Protein AF-A0AB74N7X3-F1 (afdb_monomer)

Solvent-accessible surface area (backbone atoms only — not comparable to full-atom values): 12228 Å² total; per-residue (Å²): 108,82,77,82,74,65,77,57,63,49,67,55,86,94,50,86,61,73,42,77,54,89,42,70,33,57,48,51,52,53,49,52,53,51,52,51,53,57,46,60,80,37,52,93,81,45,89,70,76,45,78,45,74,45,78,54,63,74,44,57,70,72,54,26,39,55,46,12,43,54,56,46,70,42,78,86,46,75,45,64,46,73,49,69,94,54,38,50,45,41,33,46,66,55,76,41,76,46,70,52,74,48,65,86,47,102,87,42,83,46,77,31,72,42,72,48,68,84,85,55,61,96,59,34,58,63,49,26,48,55,44,31,52,50,73,77,28,57,29,37,42,37,23,49,32,72,69,50,42,56,51,49,52,54,54,44,39,73,78,38,77,58,44,57,81,74,27,42,39,79,41,58,44,66,81,74,47,67,65,63,58,49,58,52,34,55,54,60,70,30,48,70,48,82,51,64,82,84,77,80,71,78,76,77,88,124

InterPro domains:
  IPR006171 TOPRIM domain [PS50880] (138-206)
  IPR027417 P-loop containing nucleoside triphosphate hydrolase [G3DSA:3.40.50.300] (15-128)
  IPR027417 P-loop containing nucleoside triphosphate hydrolase [SSF52540] (37-99)
  IPR034139 OLD protein-like, TOPRIM domain [PF20469] (135-199)
  IPR034139 OLD protein-like, TOPRIM domain [cd01026] (136-205)
  IPR041685 Endonuclease GajA/Old nuclease/RecF-like, AAA domain [PF13175] (22-89)
  IPR051396 Bacterial Antiviral Defense Nuclease [PTHR43581] (18-190)

Organism: Listeria monocytogenes (NCBI:txid1639)

Nearest PDB structures (foldseek):
  8u7i-assembly1_D  TM=8.326E-01  e=2.101E-19  Bacillus cereus VD045
  8x5i-assembly1_D  TM=8.581E-01  e=2.259E-17  Bacillus cereus VD045
  8sm3-assembly1_A  TM=8.484E-01  e=1.398E-16  Bacillus cereus VD045
  8x5i-assembly1_B  TM=8.426E-01  e=6.007E-16  Bacillus cereus VD045
  8tjy-assembly1_A  TM=8.673E-01  e=1.905E-15  Bacillus cereus

Sequence (206 aa):
GLYSNIVPYIRTQPDETLYPTSGEGRKKLLVYSIFSLISAEHEEKKINLFLIEEPENHLHKSIQIALSQILFEDNKYNYLFMSTHSPFILYEMNKVNLVRIYNKTKIDSTSEFYTVPQKYGDNKKMLNKGLSEAIFADKVLLVEGPSELILFEKVLSSINPFFESDGIYILPVNGIGFKKYRDILENLKILNTIKTDNDLRIVKKT

Foldseek 3Di:
DVLVPDWDWDDDPPDPDTHTPPQSLVSLVVVVVVVLVVLVVCVVPDDDAAEEEANCVSPDLVVLLVQLCCCAVDCSNVHYDYDHPDLSSQLNHAQDWDWQWDDPDPPDIDIFTDGDDRPPPPCSNVVSSLLSLLLQAQEEEEEAADVVVVVVLVVCCVVPVPVVVVRYYYGHCPPVDPVVSVVRCVRSVRHYDYDYDPPPPPPPDD

Mean predicted aligned error: 9.33 Å

pLDDT: mean 81.66, std 12.52, range [40.31, 97.0]

Secondary structure (DSSP, 8-state):
-GGGG---EE--TT----EE---HHHHHHHHHHHHHHHHHHHTTTS---EEEE-TTTT--HHHHHHHHHHHHH-GGGTTEEEE-S-GGGGTT--S-EEEEEEESSSS-EEEEEEE--TT--TTHHHHHHHHHHHTT-SEEEEESSHHHHHHHHHHHHHH-TTGGGGTEEEEE-TTS-HHHHHHHHHHTT-EEEEE-----------

Radius of gyration: 21.38 Å; Cα contacts (8 Å, |Δi|>4): 252; chains: 1; bounding box: 46×63×58 Å

Structure (mmCIF, N/CA/C/O backbone):
data_AF-A0AB74N7X3-F1
#
_entry.id   AF-A0AB74N7X3-F1
#
loop_
_atom_site.group_PDB
_atom_site.id
_atom_site.type_symbol
_atom_site.label_atom_id
_atom_site.label_alt_id
_atom_site.label_comp_id
_atom_site.label_asym_id
_atom_site.label_entity_id
_atom_site.label_seq_id
_atom_site.pdbx_PDB_ins_code
_atom_site.Cartn_x
_atom_site.Cartn_y
_atom_site.Cartn_z
_atom_site.occupancy
_atom_site.B_iso_or_equiv
_atom_site.auth_seq_id
_atom_site.auth_comp_id
_atom_site.auth_asym_id
_atom_site.auth_atom_id
_atom_site.pdbx_PDB_model_num
ATOM 1 N N . GLY A 1 1 ? -21.893 14.649 13.885 1.00 48.69 1 GLY A N 1
ATOM 2 C CA . GLY A 1 1 ? -21.690 13.545 14.856 1.00 48.69 1 GLY A CA 1
ATOM 3 C C . GLY A 1 1 ? -20.695 13.984 15.917 1.00 48.69 1 GLY A C 1
ATOM 4 O O . GLY A 1 1 ? -20.101 15.029 15.716 1.00 48.69 1 GLY A O 1
ATOM 5 N N . LEU A 1 2 ? -20.485 13.235 17.010 1.00 53.19 2 LEU A N 1
ATOM 6 C CA . LEU A 1 2 ? -19.589 13.628 18.127 1.00 53.19 2 LEU A CA 1
ATOM 7 C C . LEU A 1 2 ? -18.240 14.244 17.672 1.00 53.19 2 LEU A C 1
ATOM 9 O O . LEU A 1 2 ? -17.783 15.226 18.246 1.00 53.19 2 LEU A O 1
ATOM 13 N N . TYR A 1 3 ? -17.673 13.730 16.576 1.00 56.84 3 TYR A N 1
ATOM 14 C CA . TYR A 1 3 ? -16.468 14.211 15.887 1.00 56.84 3 TYR A CA 1
ATOM 15 C C . TYR A 1 3 ? -16.466 15.698 15.490 1.00 56.84 3 TYR A C 1
ATOM 17 O O . TYR A 1 3 ? -15.435 16.355 15.613 1.00 56.84 3 TYR A O 1
ATOM 25 N N . SER A 1 4 ? -17.589 16.244 15.007 1.00 57.69 4 SER A N 1
ATOM 26 C CA . SER A 1 4 ? -17.639 17.613 14.465 1.00 57.69 4 SER A CA 1
ATOM 27 C C . SER A 1 4 ? -17.482 18.683 15.544 1.00 57.69 4 SER A C 1
ATOM 29 O O . SER A 1 4 ? -17.153 19.825 15.233 1.00 57.69 4 SER A O 1
ATOM 31 N N . ASN A 1 5 ? -17.690 18.308 16.809 1.00 63.72 5 ASN A N 1
ATOM 32 C CA . ASN A 1 5 ? -17.770 19.242 17.928 1.00 63.72 5 ASN A CA 1
ATOM 33 C C . ASN A 1 5 ? -16.530 19.189 18.838 1.00 63.72 5 ASN A C 1
ATOM 35 O O . ASN A 1 5 ? -16.463 19.931 19.814 1.00 63.72 5 ASN A O 1
ATOM 39 N N . ILE A 1 6 ? -15.545 18.331 18.541 1.00 68.75 6 ILE A N 1
ATOM 40 C CA . ILE A 1 6 ? -14.321 18.216 19.344 1.00 68.75 6 ILE A CA 1
ATOM 41 C C . ILE A 1 6 ? -13.305 19.267 18.885 1.00 68.75 6 ILE A C 1
ATOM 43 O O . ILE A 1 6 ? -12.810 19.251 17.752 1.00 68.75 6 ILE A O 1
ATOM 47 N N . VAL A 1 7 ? -12.976 20.189 19.791 1.00 69.56 7 VAL A N 1
ATOM 48 C CA . VAL A 1 7 ? -11.979 21.242 19.574 1.00 69.56 7 VAL A CA 1
ATOM 49 C C . VAL A 1 7 ? -10.881 21.105 20.633 1.00 69.56 7 VAL A C 1
ATOM 51 O O . VAL A 1 7 ? -11.129 21.400 21.800 1.00 69.56 7 VAL A O 1
ATOM 54 N N . PRO A 1 8 ? -9.683 20.616 20.266 1.00 70.06 8 PRO A N 1
ATOM 55 C CA . PRO A 1 8 ? -8.583 20.470 21.205 1.00 70.06 8 PRO A CA 1
ATOM 56 C C . PRO A 1 8 ? -7.895 21.818 21.448 1.00 70.06 8 PRO A C 1
ATOM 58 O O . PRO A 1 8 ? -7.558 22.547 20.506 1.00 70.06 8 PRO A O 1
ATOM 61 N N . TYR A 1 9 ? -7.623 22.110 22.716 1.00 74.69 9 TYR A N 1
ATOM 62 C CA . TYR A 1 9 ? -6.875 23.286 23.155 1.00 74.69 9 TYR A CA 1
ATOM 63 C C . TYR A 1 9 ? -5.618 22.844 23.900 1.00 74.69 9 TYR A C 1
ATOM 65 O O . TYR A 1 9 ? -5.645 21.853 24.630 1.00 74.69 9 TYR A O 1
ATOM 73 N N . ILE A 1 10 ? -4.521 23.579 23.725 1.00 74.38 10 ILE A N 1
ATOM 74 C CA . ILE A 1 10 ? -3.314 23.419 24.541 1.00 74.38 10 ILE A CA 1
ATOM 75 C C . ILE A 1 10 ? -3.262 24.560 25.551 1.00 74.38 10 ILE A C 1
ATOM 77 O O . ILE A 1 10 ? -3.500 25.717 25.206 1.00 74.38 10 ILE A O 1
ATOM 81 N N . ARG A 1 11 ? -2.914 24.211 26.789 1.00 76.31 11 ARG A N 1
ATOM 82 C CA . ARG A 1 11 ? -2.595 25.143 27.867 1.00 76.31 11 ARG A CA 1
ATOM 83 C C . ARG A 1 11 ? -1.152 24.901 28.296 1.00 76.31 11 ARG A C 1
ATOM 85 O O . ARG A 1 11 ? -0.804 23.780 28.661 1.00 76.31 11 ARG A O 1
ATOM 92 N N . THR A 1 12 ? -0.319 25.931 28.258 1.00 70.38 12 THR A N 1
ATOM 93 C CA . THR A 1 12 ? 1.061 25.889 28.762 1.00 70.38 12 THR A CA 1
ATOM 94 C C . THR A 1 12 ? 1.117 26.598 30.104 1.00 70.38 12 THR A C 1
ATOM 96 O O . THR A 1 12 ? 0.932 27.806 30.140 1.00 70.38 12 THR A O 1
ATOM 99 N N . GLN A 1 13 ? 1.392 25.894 31.207 1.00 76.12 13 GLN A N 1
ATOM 100 C CA . GLN A 1 13 ? 1.658 26.587 32.476 1.00 76.12 13 GLN A CA 1
ATOM 101 C C . GLN A 1 13 ? 2.953 27.412 32.346 1.00 76.12 13 GLN A C 1
ATOM 103 O O . GLN A 1 13 ? 3.924 26.887 31.794 1.00 76.12 13 GLN A O 1
ATOM 108 N N . PRO A 1 14 ? 2.998 28.678 32.811 1.00 68.94 14 PRO A N 1
ATOM 109 C CA . PRO A 1 14 ? 2.082 29.346 33.751 1.00 68.94 14 PRO A CA 1
ATOM 110 C C . PRO A 1 14 ? 0.907 30.123 33.122 1.00 68.94 14 PRO A C 1
ATOM 112 O O . PRO A 1 14 ? 0.164 30.779 33.845 1.00 68.94 14 PRO A O 1
ATOM 115 N N . ASP A 1 15 ? 0.722 30.068 31.806 1.00 73.06 15 ASP A N 1
ATOM 116 C CA . ASP A 1 15 ? -0.340 30.788 31.104 1.00 73.06 15 ASP A CA 1
ATOM 117 C C . ASP A 1 15 ? -1.702 30.056 31.211 1.00 73.06 15 ASP A C 1
ATOM 119 O O . ASP A 1 15 ? -1.803 28.828 31.090 1.00 73.06 15 ASP A O 1
ATOM 123 N N . GLU A 1 16 ? -2.776 30.804 31.481 1.00 72.19 16 GLU A N 1
ATOM 124 C CA . GLU A 1 16 ? -4.158 30.293 31.490 1.00 72.19 16 GLU A CA 1
ATOM 125 C C . GLU A 1 16 ? -4.810 30.331 30.104 1.00 72.19 16 GLU A C 1
ATOM 127 O O . GLU A 1 16 ? -5.899 29.784 29.912 1.00 72.19 16 GLU A O 1
ATOM 132 N N . THR A 1 17 ? -4.147 30.952 29.129 1.00 72.88 17 THR A N 1
ATOM 133 C CA . THR A 1 17 ? -4.683 31.133 27.784 1.00 72.88 17 THR A CA 1
ATOM 134 C C . THR A 1 17 ? -4.816 29.789 27.059 1.00 72.88 17 THR A C 1
ATOM 136 O O . THR A 1 17 ? -3.879 28.993 26.973 1.00 72.88 17 THR A O 1
ATOM 139 N N . LEU A 1 18 ? -6.013 29.519 26.529 1.00 74.38 18 LEU A N 1
ATOM 140 C CA . LEU A 1 18 ? -6.289 28.334 25.720 1.00 74.38 18 LEU A CA 1
ATOM 141 C C . LEU A 1 18 ? -5.903 28.604 24.268 1.00 74.38 18 LEU A C 1
ATOM 143 O O . LEU A 1 18 ? -6.568 29.366 23.567 1.00 74.38 18 LEU A O 1
ATOM 147 N N . TYR A 1 19 ? -4.862 27.930 23.791 1.00 63.38 19 TYR A N 1
ATOM 148 C CA . TYR A 1 19 ? -4.457 28.014 22.395 1.00 63.38 19 TYR A CA 1
ATOM 149 C C . TYR A 1 19 ? -5.223 26.978 21.568 1.00 63.38 19 TYR A C 1
ATOM 151 O O . TYR A 1 19 ? -5.067 25.773 21.811 1.00 63.38 19 TYR A O 1
ATOM 159 N N . PRO A 1 20 ? -6.053 27.393 20.591 1.00 67.06 20 PRO A N 1
ATOM 160 C CA . PRO A 1 20 ? -6.752 26.451 19.732 1.00 67.06 20 PRO A CA 1
ATOM 161 C C . PRO A 1 20 ? -5.735 25.676 18.895 1.00 67.06 20 PRO A C 1
ATOM 163 O O . PRO A 1 20 ? -4.950 26.251 18.141 1.00 67.06 20 PRO A O 1
ATOM 166 N N . THR A 1 21 ? -5.756 24.350 18.999 1.00 65.19 21 THR A N 1
ATOM 167 C CA . THR A 1 21 ? -4.932 23.493 18.141 1.00 65.19 21 THR A CA 1
ATOM 168 C C . THR A 1 21 ? -5.736 23.024 16.940 1.00 65.19 21 THR A C 1
ATOM 170 O O . THR A 1 21 ? -6.283 21.927 16.888 1.00 65.19 21 THR A O 1
ATOM 173 N N . SER A 1 22 ? -5.828 23.900 15.946 1.00 60.66 22 SER A N 1
ATOM 174 C CA . SER A 1 22 ? -6.689 23.744 14.768 1.00 60.66 22 SER A CA 1
ATOM 175 C C . SER A 1 22 ? -6.063 22.890 13.658 1.00 60.66 22 SER A C 1
ATOM 177 O O . SER A 1 22 ? -6.004 23.308 12.508 1.00 60.66 22 SER A O 1
ATOM 179 N N . GLY A 1 23 ? -5.590 21.687 13.988 1.00 72.19 23 GLY A N 1
ATOM 180 C CA . GLY A 1 23 ? -5.157 20.704 12.991 1.00 72.19 23 GLY A CA 1
ATOM 181 C C . GLY A 1 23 ? -6.178 19.581 12.864 1.00 72.19 23 GLY A C 1
ATOM 182 O O . GLY A 1 23 ? -6.366 18.828 13.818 1.00 72.19 23 GLY A O 1
ATOM 183 N N . GLU A 1 24 ? -6.810 19.429 11.701 1.00 74.94 24 GLU A N 1
ATOM 184 C CA . GLU A 1 24 ? -7.793 18.365 11.443 1.00 74.94 24 GLU A CA 1
ATOM 185 C C . GLU A 1 24 ? -7.223 16.963 11.713 1.00 74.94 24 GLU A C 1
ATOM 187 O O . GLU A 1 24 ? -7.863 16.140 12.365 1.00 74.94 24 GLU A O 1
ATOM 192 N N . GLY A 1 25 ? -5.953 16.739 11.363 1.00 75.31 25 GLY A N 1
ATOM 193 C CA . GLY A 1 25 ? -5.242 15.508 11.698 1.00 75.31 25 GLY A CA 1
ATOM 194 C C . GLY A 1 25 ? -5.105 15.238 13.201 1.00 75.31 25 GLY A C 1
ATOM 195 O O . GLY A 1 25 ? -5.307 14.116 13.659 1.00 75.31 25 GLY A O 1
ATOM 196 N N . ARG A 1 26 ? -4.822 16.273 14.005 1.00 75.44 26 ARG A N 1
ATOM 197 C CA . ARG A 1 26 ? -4.723 16.138 15.471 1.00 75.44 26 ARG A CA 1
ATOM 198 C C . ARG A 1 26 ? -6.077 15.825 16.096 1.00 75.44 26 ARG A C 1
ATOM 200 O O . ARG A 1 26 ? -6.139 15.017 17.018 1.00 75.44 26 ARG A O 1
ATOM 207 N N . LYS A 1 27 ? -7.153 16.426 15.574 1.00 78.88 27 LYS A N 1
ATOM 208 C CA . LYS A 1 27 ? -8.525 16.097 15.982 1.00 78.88 27 LYS A CA 1
ATOM 209 C C . LYS A 1 27 ? -8.819 14.620 15.733 1.00 78.88 27 LYS A C 1
ATOM 211 O O . LYS A 1 27 ? -9.253 13.945 16.657 1.00 78.88 27 LYS A O 1
ATOM 216 N N . LYS A 1 28 ? -8.514 14.101 14.538 1.00 77.62 28 LYS A N 1
ATOM 217 C CA . LYS A 1 28 ? -8.714 12.677 14.212 1.00 77.62 28 LYS A CA 1
ATOM 218 C C . LYS A 1 28 ? -7.961 11.751 15.163 1.00 77.62 28 LYS A C 1
ATOM 220 O O . LYS A 1 28 ? -8.574 10.853 15.725 1.00 77.62 28 LYS A O 1
ATOM 225 N N . LEU A 1 29 ? -6.675 12.014 15.410 1.00 79.31 29 LEU A N 1
ATOM 226 C CA . LEU A 1 29 ? -5.876 11.210 16.342 1.00 79.31 29 LEU A CA 1
ATOM 227 C C . LEU A 1 29 ? -6.450 11.213 17.761 1.00 79.31 29 LEU A C 1
ATOM 229 O O . LEU A 1 29 ? -6.594 10.151 18.355 1.00 79.31 29 LEU A O 1
ATOM 233 N N . LEU A 1 30 ? -6.804 12.388 18.295 1.00 81.00 30 LEU A N 1
ATOM 234 C CA . LEU A 1 30 ? -7.413 12.493 19.624 1.00 81.00 30 LEU A CA 1
ATOM 235 C C . LEU A 1 30 ? -8.694 11.661 19.694 1.00 81.00 30 LEU A C 1
ATOM 237 O O . LEU A 1 30 ? -8.933 10.945 20.662 1.00 81.00 30 LEU A O 1
ATOM 241 N N . VAL A 1 31 ? -9.506 11.746 18.646 1.00 80.50 31 VAL A N 1
ATOM 242 C CA . VAL A 1 31 ? -10.758 11.018 18.578 1.00 80.50 31 VAL A CA 1
ATOM 243 C C . VAL A 1 31 ? -10.525 9.510 18.503 1.00 80.50 31 VAL A C 1
ATOM 245 O O . VAL A 1 31 ? -11.161 8.781 19.259 1.00 80.50 31 VAL A O 1
ATOM 248 N N . TYR A 1 32 ? -9.591 9.032 17.677 1.00 80.75 32 TYR A N 1
ATOM 249 C CA . TYR A 1 32 ? -9.214 7.617 17.656 1.00 80.75 32 TYR A CA 1
ATOM 250 C C . TYR A 1 32 ? -8.725 7.138 19.025 1.00 80.75 32 TYR A C 1
ATOM 252 O O . TYR A 1 32 ? -9.148 6.076 19.474 1.00 80.75 32 TYR A O 1
ATOM 260 N N . SER A 1 33 ? -7.932 7.942 19.738 1.00 81.81 33 SER A N 1
ATOM 261 C CA . SER A 1 33 ? -7.501 7.623 21.104 1.00 81.81 33 SER A CA 1
ATOM 262 C C . SER A 1 33 ? -8.679 7.517 22.075 1.00 81.81 33 SER A C 1
ATOM 264 O O . SER A 1 33 ? -8.756 6.555 22.832 1.00 81.81 33 SER A O 1
ATOM 266 N N . ILE A 1 34 ? -9.628 8.459 22.035 1.00 83.38 34 ILE A N 1
ATOM 267 C CA . ILE A 1 34 ? -10.830 8.419 22.884 1.00 83.38 34 ILE A CA 1
ATOM 268 C C . ILE A 1 34 ? -11.681 7.185 22.561 1.00 83.38 34 ILE A C 1
ATOM 270 O O . ILE A 1 34 ? -12.092 6.477 23.476 1.00 83.38 34 ILE A O 1
ATOM 274 N N . PHE A 1 35 ? -11.914 6.884 21.279 1.00 81.88 35 PHE A N 1
ATOM 275 C CA . PHE A 1 35 ? -12.651 5.680 20.885 1.00 81.88 35 PHE A CA 1
ATOM 276 C C . PHE A 1 35 ? -11.939 4.403 21.308 1.00 81.88 35 PHE A C 1
ATOM 278 O O . PHE A 1 35 ? -12.602 3.477 21.760 1.00 81.88 35 PHE A O 1
ATOM 285 N N . SER A 1 36 ? -10.611 4.359 21.214 1.00 80.06 36 SER A N 1
ATOM 286 C CA . SER A 1 36 ? -9.816 3.228 21.691 1.00 80.06 36 SER A CA 1
ATOM 287 C C . SER A 1 36 ? -9.983 3.019 23.201 1.00 80.06 36 SER A C 1
ATOM 289 O O . SER A 1 36 ? -10.182 1.887 23.636 1.00 80.06 36 SER A O 1
ATOM 291 N N . LEU A 1 37 ? -9.999 4.098 23.996 1.00 82.94 37 LEU A N 1
ATOM 292 C CA . LEU A 1 37 ? -10.240 4.030 25.443 1.00 82.94 37 LEU A CA 1
ATOM 293 C C . LEU A 1 37 ? -11.657 3.542 25.772 1.00 82.94 37 LEU A C 1
ATOM 295 O O . LEU A 1 37 ? -11.814 2.604 26.547 1.00 82.94 37 LEU A O 1
ATOM 299 N N . ILE A 1 38 ? -12.682 4.121 25.139 1.00 82.75 38 ILE A N 1
ATOM 300 C CA . ILE A 1 38 ? -14.083 3.708 25.336 1.00 82.75 38 ILE A CA 1
ATOM 301 C C . ILE A 1 38 ? -14.278 2.246 24.908 1.00 82.75 38 ILE A C 1
ATOM 303 O O . ILE A 1 38 ? -14.987 1.481 25.558 1.00 82.75 38 ILE A O 1
ATOM 307 N N . SER A 1 39 ? -13.634 1.837 23.815 1.00 81.50 39 SER A N 1
ATOM 308 C CA . SER A 1 39 ? -13.674 0.461 23.329 1.00 81.50 39 SER A CA 1
ATOM 309 C C . SER A 1 39 ? -13.069 -0.515 24.338 1.00 81.50 39 SER A C 1
ATOM 311 O O . SER A 1 39 ? -13.624 -1.597 24.517 1.00 81.50 39 SER A O 1
ATOM 313 N N . ALA A 1 40 ? -11.972 -0.139 25.003 1.00 80.44 40 ALA A N 1
ATOM 314 C CA . ALA A 1 40 ? -11.337 -0.960 26.031 1.00 80.44 40 ALA A CA 1
ATOM 315 C C . ALA A 1 40 ? -12.249 -1.154 27.259 1.00 80.44 40 ALA A C 1
ATOM 317 O O . ALA A 1 40 ? -12.336 -2.255 27.792 1.00 80.44 40 ALA A O 1
ATOM 318 N N . GLU A 1 41 ? -13.015 -0.133 27.664 1.00 81.25 41 GLU A N 1
ATOM 319 C CA . GLU A 1 41 ? -13.993 -0.256 28.765 1.00 81.25 41 GLU A CA 1
ATOM 320 C C . GLU A 1 41 ? -15.148 -1.229 28.458 1.00 81.25 41 GLU A C 1
ATOM 322 O O . GLU A 1 41 ? -15.818 -1.736 29.365 1.00 81.25 41 GLU A O 1
ATOM 327 N N . HIS A 1 42 ? -15.404 -1.495 27.177 1.00 77.38 42 HIS A N 1
ATOM 328 C CA . HIS A 1 42 ? -16.494 -2.354 26.716 1.00 77.38 42 HIS A CA 1
ATOM 329 C C . HIS A 1 42 ? -16.033 -3.696 26.132 1.00 77.38 42 HIS A C 1
ATOM 331 O O . HIS A 1 42 ? -16.886 -4.496 25.739 1.00 77.38 42 HIS A O 1
ATOM 337 N N . GLU A 1 43 ? -14.727 -3.970 26.119 1.00 73.31 43 GLU A N 1
ATOM 338 C CA . GLU A 1 43 ? -14.119 -5.131 25.455 1.00 73.31 43 GLU A CA 1
ATOM 339 C C . GLU A 1 43 ? -14.586 -6.474 26.043 1.00 73.31 43 GLU A C 1
ATOM 341 O O . GLU A 1 43 ? -14.845 -7.418 25.302 1.00 73.31 43 GLU A O 1
ATOM 346 N N . GLU A 1 44 ? -14.819 -6.548 27.358 1.00 74.62 44 GLU A N 1
ATOM 347 C CA . GLU A 1 44 ? -15.336 -7.767 28.007 1.00 74.62 44 GLU A CA 1
ATOM 348 C C . GLU A 1 44 ? -16.834 -8.014 27.757 1.00 74.62 44 GLU A C 1
ATOM 350 O O . GLU A 1 44 ? -17.341 -9.110 27.993 1.00 74.62 44 GLU A O 1
ATOM 355 N N . LYS A 1 45 ? -17.576 -6.993 27.310 1.00 75.56 45 LYS A N 1
ATOM 356 C CA . LYS A 1 45 ? -19.045 -7.040 27.219 1.00 75.56 45 LYS A CA 1
ATOM 357 C C . LYS A 1 45 ? -19.553 -7.164 25.789 1.00 75.56 45 LYS A C 1
ATOM 359 O O . LYS A 1 45 ? -20.692 -7.594 25.598 1.00 75.56 45 LYS A O 1
ATOM 364 N N . LYS A 1 46 ? -18.776 -6.723 24.796 1.00 81.69 46 LYS A N 1
ATOM 365 C CA . LYS A 1 46 ? -19.206 -6.620 23.396 1.00 81.69 46 LYS A CA 1
ATOM 366 C C . LYS A 1 46 ? -18.039 -6.831 22.437 1.00 81.69 46 LYS A C 1
ATOM 368 O O . LYS A 1 46 ? -16.898 -6.511 22.742 1.00 81.69 46 LYS A O 1
ATOM 373 N N . ILE A 1 47 ? -18.363 -7.302 21.235 1.00 83.44 47 ILE A N 1
ATOM 374 C CA .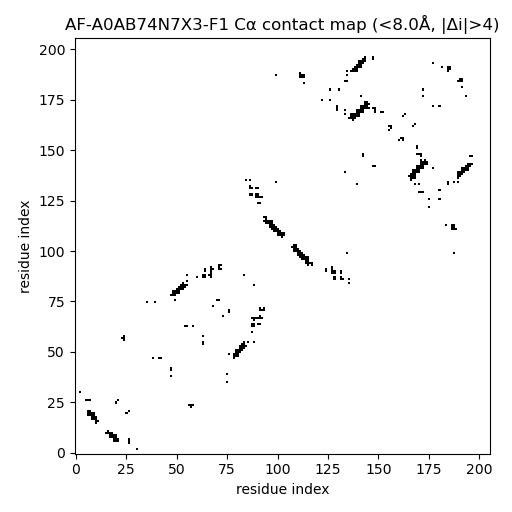 ILE A 1 47 ? -17.431 -7.309 20.107 1.00 83.44 47 ILE A CA 1
ATOM 375 C C . ILE A 1 47 ? -17.379 -5.892 19.529 1.00 83.44 47 ILE A C 1
ATOM 377 O O . ILE A 1 47 ? -18.404 -5.364 19.094 1.00 83.44 47 ILE A O 1
ATOM 381 N N . ASN A 1 48 ? -16.191 -5.292 19.515 1.00 83.69 48 ASN A N 1
ATOM 382 C CA . ASN A 1 48 ? -15.964 -3.970 18.940 1.00 83.69 48 ASN A CA 1
ATOM 383 C C . ASN A 1 48 ? -15.591 -4.102 17.457 1.00 83.69 48 ASN A C 1
ATOM 385 O O . ASN A 1 48 ? -14.605 -4.756 17.123 1.00 83.69 48 ASN A O 1
ATOM 389 N N . LEU A 1 49 ? -16.390 -3.486 16.582 1.00 88.12 49 LEU A N 1
ATOM 390 C CA . LEU A 1 49 ? -16.151 -3.414 15.140 1.00 88.12 49 LEU A CA 1
ATOM 391 C C . LEU A 1 49 ? -15.698 -1.998 14.774 1.00 88.12 49 LEU A C 1
ATOM 393 O O . LEU A 1 49 ? -16.440 -1.039 14.988 1.00 88.12 49 LEU A O 1
ATOM 397 N N . PHE A 1 50 ? -14.508 -1.873 14.193 1.00 88.12 50 PHE A N 1
ATOM 398 C CA . PHE A 1 50 ? -13.955 -0.597 13.750 1.00 88.12 50 PHE A CA 1
ATOM 399 C C . PHE A 1 50 ? -14.111 -0.445 12.238 1.00 88.12 50 PHE A C 1
ATOM 401 O O . PHE A 1 50 ? -13.696 -1.314 11.474 1.00 88.12 50 PHE A O 1
ATOM 408 N N . LEU A 1 51 ? -14.694 0.676 11.816 1.00 91.12 51 LEU A N 1
ATOM 409 C CA . LEU A 1 51 ? -14.883 1.063 10.418 1.00 91.12 51 LEU A CA 1
ATOM 410 C C . LEU A 1 51 ? -14.202 2.418 10.222 1.00 91.12 51 LEU A C 1
ATOM 412 O O . LEU A 1 51 ? -14.633 3.408 10.816 1.00 91.12 51 LEU A O 1
ATOM 416 N N . ILE A 1 52 ? -13.116 2.457 9.450 1.00 88.94 52 ILE A N 1
ATOM 417 C CA . ILE A 1 52 ? -12.314 3.668 9.251 1.00 88.94 52 ILE A CA 1
ATOM 418 C C . ILE A 1 52 ? -12.202 3.973 7.759 1.00 88.94 52 ILE A C 1
ATOM 420 O O . ILE A 1 52 ? -11.692 3.170 6.987 1.00 88.94 52 ILE A O 1
ATOM 424 N N . GLU A 1 53 ? -12.653 5.155 7.363 1.00 90.56 53 GLU A N 1
ATOM 425 C CA . GLU A 1 53 ? -12.532 5.642 5.992 1.00 90.56 53 GLU A CA 1
ATOM 426 C C . GLU A 1 53 ? -11.381 6.645 5.891 1.00 90.56 53 GLU A C 1
ATOM 428 O O . GLU A 1 53 ? -11.322 7.593 6.680 1.00 90.56 53 GLU A O 1
ATOM 433 N N . GLU A 1 54 ? -10.464 6.408 4.948 1.00 90.56 54 GLU A N 1
ATOM 434 C CA . GLU A 1 54 ? -9.344 7.293 4.584 1.00 90.56 54 GLU A CA 1
ATOM 435 C C . GLU A 1 54 ? -8.651 7.944 5.801 1.00 90.56 54 GLU A C 1
ATOM 437 O O . GLU A 1 54 ? -8.639 9.179 5.958 1.00 90.56 54 GLU A O 1
ATOM 442 N N . PRO A 1 55 ? -8.080 7.133 6.716 1.00 89.12 55 PRO A N 1
ATOM 443 C CA . PRO A 1 55 ? -7.462 7.643 7.938 1.00 89.12 55 PRO A CA 1
ATOM 444 C C . PRO A 1 55 ? -6.325 8.634 7.677 1.00 89.12 55 PRO A C 1
ATOM 446 O O . PRO A 1 55 ? -6.044 9.482 8.520 1.00 89.12 55 PRO A O 1
ATOM 449 N N . GLU A 1 56 ? -5.676 8.549 6.517 1.00 90.81 56 GLU A N 1
ATOM 450 C CA . GLU A 1 56 ? -4.596 9.426 6.077 1.00 90.81 56 GLU A CA 1
ATOM 451 C C . GLU A 1 56 ? -5.018 10.875 5.800 1.00 90.81 56 GLU A C 1
ATOM 453 O O . GLU A 1 56 ? -4.151 11.752 5.739 1.00 90.81 56 GLU A O 1
ATOM 458 N N . ASN A 1 57 ? -6.315 11.154 5.637 1.00 87.31 57 ASN A N 1
ATOM 459 C CA . ASN A 1 57 ? -6.784 12.479 5.242 1.00 87.31 57 ASN A CA 1
ATOM 460 C C . ASN A 1 57 ? -6.353 13.544 6.260 1.00 87.31 57 ASN A C 1
ATOM 462 O O . ASN A 1 57 ? -6.705 13.467 7.443 1.00 87.31 57 ASN A O 1
ATOM 466 N N . HIS A 1 58 ? -5.638 14.566 5.778 1.00 84.44 58 HIS A N 1
ATOM 467 C CA . HIS A 1 58 ? -5.022 15.647 6.564 1.00 84.44 58 HIS A CA 1
ATOM 468 C C . HIS A 1 58 ? -3.895 15.207 7.520 1.00 84.44 58 HIS A C 1
ATOM 470 O O . HIS A 1 58 ? -3.528 15.958 8.430 1.00 84.44 58 HIS A O 1
ATOM 476 N N . LEU A 1 59 ? -3.320 14.013 7.324 1.00 86.69 59 LEU A N 1
ATOM 477 C CA . LEU A 1 59 ? -2.165 13.520 8.076 1.00 86.69 59 LEU A CA 1
ATOM 478 C C . LEU A 1 59 ? -0.881 13.616 7.255 1.00 86.69 59 LEU A C 1
ATOM 480 O O . LEU A 1 59 ? -0.809 13.181 6.109 1.00 86.69 59 LEU A O 1
ATOM 484 N N . HIS A 1 60 ? 0.182 14.115 7.882 1.00 89.88 60 HIS A N 1
ATOM 485 C CA . HIS A 1 60 ? 1.527 14.035 7.320 1.00 89.88 60 HIS A CA 1
ATOM 486 C C . HIS A 1 60 ? 2.033 12.579 7.306 1.00 89.88 60 HIS A C 1
ATOM 488 O O . HIS A 1 60 ? 1.676 11.793 8.186 1.00 89.88 60 HIS A O 1
ATOM 494 N N . LYS A 1 61 ? 2.931 12.239 6.369 1.00 90.38 61 LYS A N 1
ATOM 495 C CA . LYS A 1 61 ? 3.508 10.891 6.184 1.00 90.38 61 LYS A CA 1
ATOM 496 C C . LYS A 1 61 ? 3.943 10.216 7.489 1.00 90.38 61 LYS A C 1
ATOM 498 O O . LYS A 1 61 ? 3.623 9.056 7.720 1.00 90.38 61 LYS A O 1
ATOM 503 N N . SER A 1 62 ? 4.659 10.934 8.354 1.00 90.00 62 SER A N 1
ATOM 504 C CA . SER A 1 62 ? 5.141 10.387 9.633 1.00 90.00 62 SER A CA 1
ATOM 505 C C . SER A 1 62 ? 4.008 9.906 10.543 1.00 90.00 62 SER A C 1
ATOM 507 O O . SER A 1 62 ? 4.143 8.879 11.200 1.00 90.00 62 SER A O 1
ATOM 509 N N . ILE A 1 63 ? 2.881 10.619 10.549 1.00 89.69 63 ILE A N 1
ATOM 510 C CA . ILE A 1 63 ? 1.709 10.268 11.351 1.00 89.69 63 ILE A CA 1
ATOM 511 C C . ILE A 1 63 ? 0.976 9.077 10.732 1.00 89.69 63 ILE A C 1
ATOM 513 O O . ILE A 1 63 ? 0.519 8.211 11.466 1.00 89.69 63 ILE A O 1
ATOM 517 N N . GLN A 1 64 ? 0.906 8.990 9.403 1.00 92.38 64 GLN A N 1
ATOM 518 C CA . GLN A 1 64 ? 0.311 7.833 8.725 1.00 92.38 64 GLN A CA 1
ATOM 519 C C . GLN A 1 64 ? 1.068 6.539 9.058 1.00 92.38 64 GLN A C 1
ATOM 521 O O . GLN A 1 64 ? 0.453 5.524 9.366 1.00 92.38 64 GLN A O 1
ATOM 526 N N . ILE A 1 65 ? 2.404 6.589 9.096 1.00 90.69 65 ILE A N 1
ATOM 527 C CA . ILE A 1 65 ? 3.230 5.441 9.504 1.00 90.69 65 ILE A CA 1
ATOM 528 C C . ILE A 1 65 ? 2.994 5.088 10.982 1.00 90.69 65 ILE A C 1
ATOM 530 O O . ILE A 1 65 ? 2.851 3.915 11.313 1.00 90.69 65 ILE A O 1
ATOM 534 N N . ALA A 1 66 ? 2.912 6.082 11.873 1.00 89.12 66 ALA A N 1
ATOM 535 C CA . ALA A 1 66 ? 2.593 5.834 13.282 1.00 89.12 66 ALA A CA 1
ATOM 536 C C . ALA A 1 66 ? 1.191 5.219 13.453 1.00 89.12 66 ALA A C 1
ATOM 538 O O . ALA A 1 66 ? 0.989 4.330 14.276 1.00 89.12 66 ALA A O 1
ATOM 539 N N . LEU A 1 67 ? 0.228 5.651 12.639 1.00 89.12 67 LEU A N 1
ATOM 540 C CA . LEU A 1 67 ? -1.113 5.083 12.623 1.00 89.12 67 LEU A CA 1
ATOM 541 C C . LEU A 1 67 ? -1.113 3.641 12.098 1.00 89.12 67 LEU A C 1
ATOM 543 O O . LEU A 1 67 ? -1.800 2.805 12.672 1.00 89.12 67 LEU A O 1
ATOM 547 N N . SER A 1 68 ? -0.296 3.327 11.086 1.00 90.25 68 SER A N 1
ATOM 548 C CA . SER A 1 68 ? -0.068 1.952 10.612 1.00 90.25 68 SER A CA 1
ATOM 549 C C . SER A 1 68 ? 0.352 1.025 11.758 1.00 90.25 68 SER A C 1
ATOM 551 O O . SER A 1 68 ? -0.237 -0.038 11.940 1.00 90.25 68 SER A O 1
ATOM 553 N N . GLN A 1 69 ? 1.314 1.461 12.579 1.00 88.38 69 GLN A N 1
ATOM 554 C CA . GLN A 1 69 ? 1.767 0.708 13.754 1.00 88.38 69 GLN A CA 1
ATOM 555 C C . GLN A 1 69 ? 0.624 0.468 14.742 1.00 88.38 69 GLN A C 1
ATOM 557 O O . GLN A 1 69 ? 0.368 -0.667 15.129 1.00 88.38 69 GLN A O 1
ATOM 562 N N . ILE A 1 70 ? -0.109 1.524 15.106 1.00 87.19 70 ILE A N 1
ATOM 563 C CA . ILE A 1 70 ? -1.222 1.427 16.060 1.00 87.19 70 ILE A CA 1
ATOM 564 C C . ILE A 1 70 ? -2.305 0.466 15.555 1.00 87.19 70 ILE A C 1
ATOM 566 O O . ILE A 1 70 ? -2.791 -0.355 16.324 1.00 87.19 70 ILE A O 1
ATOM 570 N N . LEU A 1 71 ? -2.680 0.551 14.276 1.00 88.19 71 LEU A N 1
ATOM 571 C CA . LEU A 1 71 ? -3.777 -0.238 13.713 1.00 88.19 71 LEU A CA 1
ATOM 572 C C . LEU A 1 71 ? -3.426 -1.719 13.506 1.00 88.19 71 LEU A C 1
ATOM 574 O O . LEU A 1 71 ? -4.322 -2.554 13.586 1.00 88.19 71 LEU A O 1
ATOM 578 N N . PHE A 1 72 ? -2.160 -2.052 13.223 1.00 85.88 72 PHE A N 1
ATOM 579 C CA . PHE A 1 72 ? -1.756 -3.423 12.869 1.00 85.88 72 PHE A CA 1
ATOM 580 C C . PHE A 1 72 ? -0.942 -4.164 13.936 1.00 85.88 72 PHE A C 1
ATOM 582 O O . PHE A 1 72 ? -0.815 -5.388 13.843 1.00 85.88 72 PHE A O 1
ATOM 589 N N . GLU A 1 73 ? -0.383 -3.468 14.928 1.00 82.94 73 GLU A N 1
ATOM 590 C CA . GLU A 1 73 ? 0.372 -4.089 16.027 1.00 82.94 73 GLU A CA 1
ATOM 591 C C . GLU A 1 73 ? -0.421 -4.154 17.342 1.00 82.94 73 GLU A C 1
ATOM 593 O O . GLU A 1 73 ? -0.163 -5.046 18.151 1.00 82.94 73 GLU A O 1
ATOM 598 N N . ASP A 1 74 ? -1.390 -3.256 17.567 1.00 78.88 74 ASP A N 1
ATOM 599 C CA . ASP A 1 74 ? -2.233 -3.284 18.769 1.00 78.88 74 ASP A CA 1
ATOM 600 C C . ASP A 1 74 ? -3.391 -4.285 18.600 1.00 78.88 74 ASP A C 1
ATOM 602 O O . ASP A 1 74 ? -4.217 -4.176 17.690 1.00 78.88 74 ASP A O 1
ATOM 606 N N . ASN A 1 75 ? -3.495 -5.243 19.525 1.00 76.19 75 ASN A N 1
ATOM 607 C CA . ASN A 1 75 ? -4.546 -6.266 19.531 1.00 76.19 75 ASN A CA 1
ATOM 608 C C . ASN A 1 75 ? -5.956 -5.687 19.753 1.00 76.19 75 ASN A C 1
ATOM 610 O O . ASN A 1 75 ? -6.937 -6.408 19.610 1.00 76.19 75 ASN A O 1
ATOM 614 N N . LYS A 1 76 ? -6.097 -4.401 20.093 1.00 78.25 76 LYS A N 1
ATOM 615 C CA . LYS A 1 76 ? -7.417 -3.761 20.234 1.00 78.25 76 LYS A CA 1
ATOM 616 C C . LYS A 1 76 ? -8.199 -3.701 18.922 1.00 78.25 76 LYS A C 1
ATOM 618 O O . LYS A 1 76 ? -9.427 -3.707 18.941 1.00 78.25 76 LYS A O 1
ATOM 623 N N . TYR A 1 77 ? -7.516 -3.666 17.778 1.00 80.12 77 TYR A N 1
ATOM 624 C CA . TYR A 1 77 ? -8.142 -3.523 16.458 1.00 80.12 77 TYR A CA 1
ATOM 625 C C . TYR A 1 77 ? -8.411 -4.873 15.771 1.00 80.12 77 TYR A C 1
ATOM 627 O O . TYR A 1 77 ? -8.294 -4.994 14.554 1.00 80.12 77 TYR A O 1
ATOM 635 N N . ASN A 1 78 ? -8.805 -5.898 16.539 1.00 81.62 78 ASN A N 1
ATOM 636 C CA . ASN A 1 78 ? -9.041 -7.257 16.027 1.00 81.62 78 ASN A CA 1
ATOM 637 C C . ASN A 1 78 ? -10.050 -7.320 14.863 1.00 81.62 78 ASN A C 1
ATOM 639 O O . ASN A 1 78 ? -9.874 -8.115 13.941 1.00 81.62 78 ASN A O 1
ATOM 643 N N . TYR A 1 79 ? -11.098 -6.490 14.897 1.00 88.00 79 TYR A N 1
ATOM 644 C CA . TYR A 1 79 ? -12.117 -6.407 13.846 1.00 88.00 79 TYR A CA 1
ATOM 645 C C . TYR A 1 79 ? -12.106 -5.019 13.202 1.00 88.00 79 TYR A C 1
ATOM 647 O O . TYR A 1 79 ?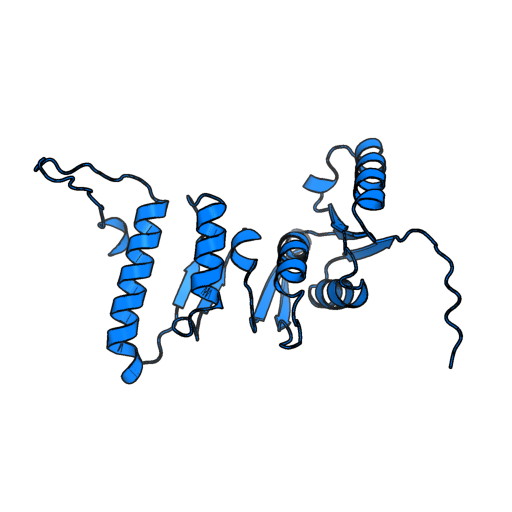 -12.985 -4.192 13.450 1.00 88.00 79 TYR A O 1
ATOM 655 N N . LEU A 1 80 ? -11.079 -4.762 12.393 1.00 89.12 80 LEU A N 1
ATOM 656 C CA . LEU A 1 80 ? -10.894 -3.513 11.660 1.00 89.12 80 LEU A CA 1
ATOM 657 C C . LEU A 1 80 ? -11.224 -3.685 10.174 1.00 89.12 80 LEU A C 1
ATOM 659 O O . LEU A 1 80 ? -10.632 -4.509 9.480 1.00 89.12 80 LEU A O 1
ATOM 663 N N . PHE A 1 81 ? -12.124 -2.840 9.681 1.00 92.38 81 PHE A N 1
ATOM 664 C CA . PHE A 1 81 ? -12.389 -2.622 8.264 1.00 92.38 81 PHE A CA 1
ATOM 665 C C . PHE A 1 81 ? -11.970 -1.200 7.914 1.00 92.38 81 PHE A C 1
ATOM 667 O O . PHE A 1 81 ? -12.404 -0.240 8.553 1.00 92.38 81 PHE A O 1
ATOM 674 N N . MET A 1 82 ? -11.109 -1.067 6.910 1.00 92.25 82 MET A N 1
ATOM 675 C CA . MET A 1 82 ? -10.513 0.214 6.564 1.00 92.25 82 MET A CA 1
ATOM 676 C C . MET A 1 82 ? -10.369 0.374 5.055 1.00 92.25 82 MET A C 1
ATOM 678 O O . MET A 1 82 ? -9.925 -0.554 4.379 1.00 92.25 82 MET A O 1
ATOM 682 N N . SER A 1 83 ? -10.702 1.560 4.550 1.00 93.69 83 SER A N 1
ATOM 683 C CA . SER A 1 83 ? -10.322 2.008 3.208 1.00 93.69 83 SER A CA 1
ATOM 684 C C . SER A 1 83 ? -9.158 2.990 3.302 1.00 93.69 83 SER A C 1
ATOM 686 O O . SER A 1 83 ? -9.070 3.782 4.239 1.00 93.69 83 SER A O 1
ATOM 688 N N . THR A 1 84 ? -8.234 2.919 2.348 1.00 93.25 84 THR A N 1
ATOM 689 C CA . THR A 1 84 ? -7.100 3.842 2.263 1.00 93.25 84 THR A CA 1
ATOM 690 C C . THR A 1 84 ? -6.585 3.905 0.830 1.00 93.25 84 THR A C 1
ATOM 692 O O . THR A 1 84 ? -6.531 2.892 0.130 1.00 93.25 84 THR A O 1
ATOM 695 N N . HIS A 1 85 ? -6.196 5.101 0.412 1.00 91.56 85 HIS A N 1
ATOM 696 C CA . HIS A 1 85 ? -5.433 5.386 -0.798 1.00 91.56 85 HIS A CA 1
ATOM 697 C C . HIS A 1 85 ? -3.943 5.597 -0.494 1.00 91.56 85 HIS A C 1
ATOM 699 O O . HIS A 1 85 ? -3.159 5.878 -1.400 1.00 91.56 85 HIS A O 1
ATOM 705 N N . SER A 1 86 ? -3.535 5.477 0.774 1.00 92.69 86 SER A N 1
ATOM 706 C CA . SER A 1 86 ? -2.159 5.703 1.194 1.00 92.69 86 SER A CA 1
ATOM 707 C C . SER A 1 86 ? -1.370 4.401 1.370 1.00 92.69 86 SER A C 1
ATOM 709 O O . SER A 1 86 ? -1.714 3.578 2.227 1.00 92.69 86 SER A O 1
ATOM 711 N N . PRO A 1 87 ? -0.220 4.245 0.686 1.00 92.06 87 PRO A N 1
ATOM 712 C CA . PRO A 1 87 ? 0.692 3.133 0.947 1.00 92.06 87 PRO A CA 1
ATOM 713 C C . PRO A 1 87 ? 1.280 3.180 2.360 1.00 92.06 87 PRO A C 1
ATOM 715 O O . PRO A 1 87 ? 1.545 2.136 2.955 1.00 92.06 87 PRO A O 1
ATOM 718 N N . PHE A 1 88 ? 1.430 4.370 2.951 1.00 92.69 88 PHE A N 1
ATOM 719 C CA . PHE A 1 88 ? 2.059 4.541 4.264 1.00 92.69 88 PHE A CA 1
ATOM 720 C C . PHE A 1 88 ? 1.249 3.914 5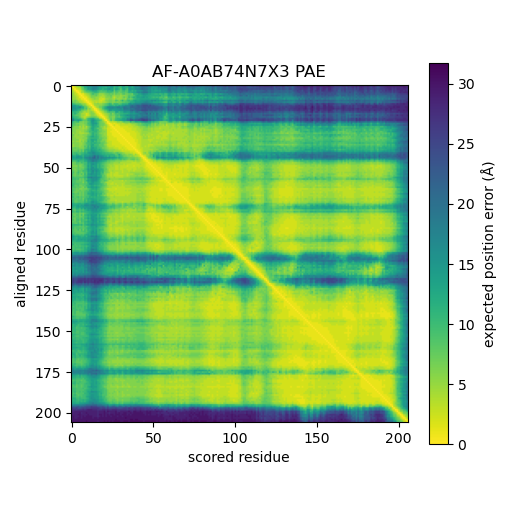.397 1.00 92.69 88 PHE A C 1
ATOM 722 O O . PHE A 1 88 ? 1.832 3.449 6.377 1.00 92.69 88 PHE A O 1
ATOM 729 N N . ILE A 1 89 ? -0.078 3.866 5.253 1.00 92.12 89 ILE A N 1
ATOM 730 C CA . ILE A 1 89 ? -0.959 3.203 6.214 1.00 92.12 89 ILE A CA 1
ATOM 731 C C . ILE A 1 89 ? -0.706 1.693 6.222 1.00 92.12 89 ILE A C 1
ATOM 733 O O . ILE A 1 89 ? -0.865 1.068 7.261 1.00 92.12 89 ILE A O 1
ATOM 737 N N . LEU A 1 90 ? -0.237 1.094 5.126 1.00 90.19 90 LEU A N 1
ATOM 738 C CA . LEU A 1 90 ? -0.059 -0.356 4.998 1.00 90.19 90 LEU A CA 1
ATOM 739 C C . LEU A 1 90 ? 1.362 -0.845 5.319 1.00 90.19 90 LEU A C 1
ATOM 741 O O . LEU A 1 90 ? 1.646 -2.034 5.198 1.00 90.19 90 LEU A O 1
ATOM 745 N N . TYR A 1 91 ? 2.269 0.035 5.750 1.00 88.94 91 TYR A N 1
ATOM 746 C CA . TYR A 1 91 ? 3.672 -0.320 6.000 1.00 88.94 91 TYR A CA 1
ATOM 747 C C . TYR A 1 91 ? 3.852 -1.429 7.051 1.00 88.94 91 TYR A C 1
ATOM 749 O O . TYR A 1 91 ? 4.729 -2.280 6.899 1.00 88.94 91 TYR A O 1
ATOM 757 N N . GLU A 1 92 ? 3.018 -1.465 8.089 1.00 86.31 92 GLU A N 1
ATOM 758 C CA . GLU A 1 92 ? 3.108 -2.462 9.166 1.00 86.31 92 GLU A CA 1
ATOM 759 C C . GLU A 1 92 ? 2.048 -3.565 9.062 1.00 86.31 92 GLU A C 1
ATOM 761 O O . GLU A 1 92 ? 1.884 -4.372 9.979 1.00 86.31 92 GLU A O 1
ATOM 766 N N . MET A 1 93 ? 1.365 -3.659 7.913 1.00 85.12 93 MET A N 1
ATOM 767 C CA . MET A 1 93 ? 0.295 -4.631 7.703 1.00 85.12 93 MET A CA 1
ATOM 768 C C . MET A 1 93 ? 0.730 -6.062 8.060 1.00 85.12 93 MET A C 1
ATOM 770 O O . MET A 1 93 ? 1.808 -6.543 7.681 1.00 85.12 93 MET A O 1
ATOM 774 N N . ASN A 1 94 ? -0.115 -6.756 8.822 1.00 79.25 94 ASN A N 1
ATOM 775 C CA . ASN A 1 94 ? 0.177 -8.090 9.328 1.00 79.25 94 ASN A CA 1
ATOM 776 C C . ASN A 1 94 ? -1.086 -8.924 9.482 1.00 79.25 94 ASN A C 1
ATOM 778 O O . ASN A 1 94 ? -2.002 -8.497 10.171 1.00 79.25 94 ASN A O 1
ATOM 782 N N . LYS A 1 95 ? -1.110 -10.139 8.920 1.00 76.94 95 LYS A N 1
ATOM 783 C CA . LYS A 1 95 ? -2.276 -11.041 9.015 1.00 76.94 95 LYS A CA 1
ATOM 784 C C . LYS A 1 95 ? -3.588 -10.366 8.578 1.00 76.94 95 LYS A C 1
ATOM 786 O O . LYS A 1 95 ? -4.651 -10.659 9.113 1.00 76.94 95 LYS A O 1
ATOM 791 N N . VAL A 1 96 ? -3.498 -9.458 7.608 1.00 81.88 96 VAL A N 1
ATOM 792 C CA . VAL A 1 96 ? -4.644 -8.723 7.069 1.00 81.88 96 VAL A CA 1
ATOM 793 C C . VAL A 1 96 ? -5.157 -9.384 5.800 1.00 81.88 96 VAL A C 1
ATOM 795 O O . VAL A 1 96 ? -4.401 -10.036 5.071 1.00 81.88 96 VAL A O 1
ATOM 798 N N . ASN A 1 97 ? -6.435 -9.162 5.517 1.00 87.38 97 ASN A N 1
ATOM 799 C CA . ASN A 1 97 ? -7.006 -9.411 4.204 1.00 87.38 97 ASN A CA 1
ATOM 800 C C . ASN A 1 97 ? -6.946 -8.108 3.413 1.00 87.38 97 ASN A C 1
ATOM 802 O O . ASN A 1 97 ? -7.623 -7.141 3.755 1.00 87.38 97 ASN A O 1
ATOM 806 N N . LEU A 1 98 ? -6.115 -8.082 2.378 1.00 88.50 98 LEU A N 1
ATOM 807 C CA . LEU A 1 98 ? -6.093 -6.990 1.420 1.00 88.50 98 LEU A CA 1
ATOM 808 C C . LEU A 1 98 ? -7.213 -7.204 0.412 1.00 88.50 98 LEU A C 1
ATOM 810 O O . LEU A 1 98 ? -7.351 -8.294 -0.146 1.00 88.50 98 LEU A O 1
ATOM 814 N N . VAL A 1 99 ? -7.986 -6.149 0.181 1.00 89.88 99 VAL A N 1
ATOM 815 C CA . VAL A 1 99 ? -9.002 -6.094 -0.867 1.00 89.88 99 VAL A CA 1
ATOM 816 C C . VAL A 1 99 ? -8.607 -4.973 -1.811 1.00 89.88 99 VAL A C 1
ATOM 818 O O . VAL A 1 99 ? -8.732 -3.799 -1.470 1.00 89.88 99 VAL A O 1
ATOM 821 N N . ARG A 1 100 ? -8.095 -5.327 -2.991 1.00 89.69 100 ARG A N 1
ATOM 822 C CA . ARG A 1 100 ? -7.784 -4.334 -4.025 1.00 89.69 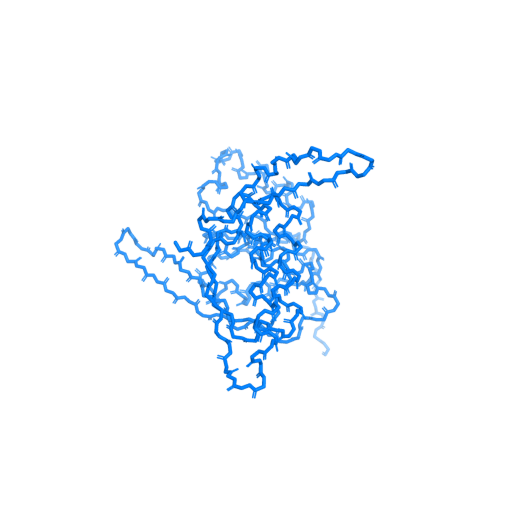100 ARG A CA 1
ATOM 823 C C . ARG A 1 100 ? -9.038 -4.085 -4.842 1.00 89.69 100 ARG A C 1
ATOM 825 O O . ARG A 1 100 ? -9.532 -5.009 -5.480 1.00 89.69 100 ARG A O 1
ATOM 832 N N . ILE A 1 101 ? -9.527 -2.850 -4.827 1.00 86.75 101 ILE A N 1
ATOM 833 C CA . ILE A 1 101 ? -10.653 -2.404 -5.648 1.00 86.75 101 ILE A CA 1
ATOM 834 C C . ILE A 1 101 ? -10.079 -1.612 -6.817 1.00 86.75 101 ILE A C 1
ATOM 836 O O . ILE A 1 101 ? -9.357 -0.639 -6.607 1.00 86.75 101 ILE A O 1
ATOM 840 N N . TYR A 1 102 ? -10.368 -2.043 -8.041 1.00 84.62 102 TYR A N 1
ATOM 841 C CA . TYR A 1 102 ? -9.872 -1.384 -9.246 1.00 84.62 102 TYR A CA 1
ATOM 842 C C . TYR A 1 102 ? -10.863 -1.515 -10.401 1.00 84.62 102 TYR A C 1
ATOM 844 O O . TYR A 1 102 ? -11.718 -2.406 -10.427 1.00 84.62 102 TYR A O 1
ATOM 852 N N . ASN A 1 103 ? -10.730 -0.621 -11.377 1.00 79.75 103 ASN A N 1
ATOM 853 C CA . ASN A 1 103 ? -11.558 -0.629 -12.572 1.00 79.75 103 ASN A CA 1
ATOM 854 C C . ASN A 1 103 ? -10.855 -1.406 -13.687 1.00 79.75 103 ASN A C 1
ATOM 856 O O . ASN A 1 103 ? -9.830 -0.972 -14.208 1.00 79.75 103 ASN A O 1
ATOM 860 N N . LYS A 1 104 ? -11.403 -2.568 -14.064 1.00 68.00 104 LYS A N 1
ATOM 861 C CA . LYS A 1 104 ? -10.878 -3.365 -15.190 1.00 68.00 104 LYS A CA 1
ATOM 862 C C . LYS A 1 104 ? -11.253 -2.744 -16.539 1.00 68.00 104 LYS A C 1
ATOM 864 O O . LYS A 1 104 ? -10.505 -2.845 -17.509 1.00 68.00 104 LYS A O 1
ATOM 869 N N . THR A 1 105 ? -12.417 -2.102 -16.589 1.00 65.69 105 THR A N 1
ATOM 870 C CA . THR A 1 105 ? -12.926 -1.301 -17.708 1.00 65.69 105 THR A CA 1
ATOM 871 C C . THR A 1 105 ? -13.453 0.026 -17.153 1.00 65.69 105 THR A C 1
ATOM 873 O O . THR A 1 105 ? -13.553 0.191 -15.941 1.00 65.69 105 THR A O 1
ATOM 876 N N . LYS A 1 106 ? -13.833 0.989 -18.005 1.00 63.00 106 LYS A N 1
ATOM 877 C CA . LYS A 1 106 ? -14.401 2.273 -17.536 1.00 63.00 106 LYS A CA 1
ATOM 878 C C . LYS A 1 106 ? -15.738 2.138 -16.782 1.00 63.00 106 LYS A C 1
ATOM 880 O O . LYS A 1 106 ? -16.196 3.131 -16.228 1.00 63.00 106 LYS A O 1
ATOM 885 N N . ILE A 1 107 ? -16.365 0.960 -16.801 1.00 63.53 107 ILE A N 1
ATOM 886 C CA . ILE A 1 107 ? -17.721 0.722 -16.286 1.00 63.53 107 ILE A CA 1
ATOM 887 C C . ILE A 1 107 ? -17.803 -0.406 -15.246 1.00 63.53 107 ILE A C 1
ATOM 889 O O . ILE A 1 107 ? -18.842 -0.540 -14.608 1.00 63.53 107 ILE A O 1
ATOM 893 N N . ASP A 1 108 ? -16.727 -1.177 -15.043 1.00 68.44 108 ASP A N 1
ATOM 894 C CA . ASP A 1 108 ? -16.715 -2.327 -14.134 1.00 68.44 108 ASP A CA 1
ATOM 895 C C . ASP A 1 108 ? -15.765 -2.101 -12.959 1.00 68.44 108 ASP A C 1
ATOM 897 O O . ASP A 1 108 ? -14.584 -1.807 -13.162 1.00 68.44 108 ASP A O 1
ATOM 901 N N . SER A 1 109 ? -16.246 -2.354 -11.742 1.00 71.75 109 SER A N 1
ATOM 902 C CA . SER A 1 109 ? -15.420 -2.435 -10.534 1.00 71.75 109 SER A CA 1
ATOM 903 C C . SER A 1 109 ? -15.168 -3.899 -10.170 1.00 71.75 109 SER A C 1
ATOM 905 O O . SER A 1 109 ? -16.096 -4.701 -10.092 1.00 71.75 109 SER A O 1
ATOM 907 N N . THR A 1 110 ? -13.901 -4.263 -9.978 1.00 77.19 110 THR A N 1
ATOM 908 C CA . THR A 1 110 ? -13.455 -5.615 -9.605 1.00 77.19 110 THR A CA 1
ATOM 909 C C . THR A 1 110 ? -12.779 -5.565 -8.238 1.00 77.19 110 THR A C 1
ATOM 911 O O . THR A 1 110 ? -12.107 -4.582 -7.919 1.00 77.19 110 THR A O 1
ATOM 914 N N . SER A 1 111 ? -12.949 -6.617 -7.435 1.00 79.12 111 SER A N 1
ATOM 915 C CA . SER A 1 111 ? -12.251 -6.786 -6.162 1.00 79.12 111 SER A CA 1
ATOM 916 C C . SER A 1 111 ? -11.492 -8.106 -6.122 1.00 79.12 111 SER A C 1
ATOM 918 O O . SER A 1 111 ? -11.992 -9.141 -6.557 1.00 79.12 111 SER A O 1
ATOM 920 N N . GLU A 1 112 ? -10.272 -8.061 -5.595 1.00 81.88 112 GLU A N 1
ATOM 921 C CA . GLU A 1 112 ? -9.412 -9.235 -5.439 1.00 81.88 112 GLU A CA 1
ATOM 922 C C . GLU A 1 112 ? -8.955 -9.338 -3.987 1.00 81.88 112 GLU A C 1
ATOM 924 O O . GLU A 1 112 ? -8.576 -8.335 -3.373 1.00 81.88 112 GLU A O 1
ATOM 929 N N . PHE A 1 113 ? -9.011 -10.554 -3.443 1.00 78.88 113 PHE A N 1
ATOM 930 C CA . PHE A 1 113 ? -8.704 -10.837 -2.046 1.00 78.88 113 PHE A CA 1
ATOM 931 C C . PHE A 1 113 ? -7.324 -11.470 -1.927 1.00 78.88 113 PHE A C 1
ATOM 933 O O . PHE A 1 113 ? -7.030 -12.480 -2.566 1.00 78.88 113 PHE A O 1
ATOM 940 N N . TYR A 1 114 ? -6.498 -10.922 -1.043 1.00 78.44 114 TYR A N 1
ATOM 941 C CA . TYR A 1 114 ? -5.221 -11.517 -0.686 1.00 78.44 114 TYR A CA 1
ATOM 942 C C . TYR A 1 114 ? -5.027 -11.515 0.826 1.00 78.44 114 TYR A C 1
ATOM 944 O O . TYR A 1 114 ? -4.917 -10.463 1.456 1.00 78.44 114 TYR A O 1
ATOM 952 N N . THR A 1 115 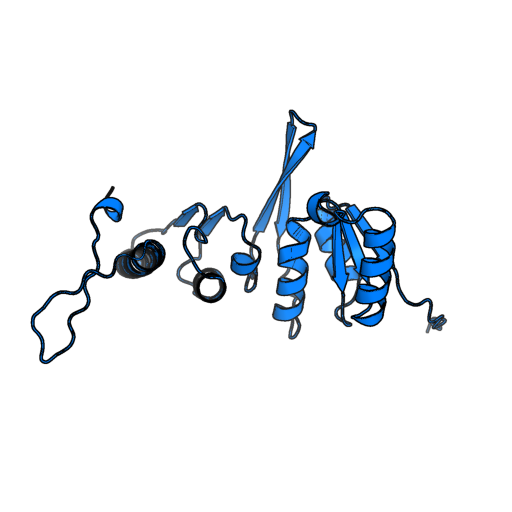? -4.944 -12.703 1.418 1.00 77.06 115 THR A N 1
ATOM 953 C CA . THR A 1 115 ? -4.555 -12.843 2.821 1.00 77.06 115 THR A CA 1
ATOM 954 C C . THR A 1 115 ? -3.039 -12.806 2.916 1.00 77.06 115 THR A C 1
ATOM 956 O O . THR A 1 115 ? -2.361 -13.684 2.388 1.00 77.06 115 THR A O 1
ATOM 959 N N . VAL A 1 116 ? -2.499 -11.815 3.622 1.00 70.12 116 VAL A N 1
ATOM 960 C CA . VAL A 1 116 ? -1.055 -11.670 3.840 1.00 70.12 116 VAL A CA 1
ATOM 961 C C . VAL A 1 116 ? -0.557 -12.853 4.698 1.00 70.12 116 VAL A C 1
ATOM 963 O O . VAL A 1 116 ? -0.933 -12.943 5.870 1.00 70.12 116 VAL A O 1
ATOM 966 N N . PRO A 1 117 ? 0.266 -13.786 4.167 1.00 64.94 117 PRO A N 1
ATOM 967 C CA . PRO A 1 117 ? 0.689 -14.974 4.905 1.00 64.94 117 PRO A CA 1
ATOM 968 C C . PRO A 1 117 ? 1.533 -14.638 6.142 1.00 64.94 117 PRO A C 1
ATOM 970 O O . PRO A 1 117 ? 2.292 -13.678 6.159 1.00 64.94 117 PRO A O 1
ATOM 973 N N . GLN A 1 118 ? 1.467 -15.480 7.180 1.00 60.44 118 GLN A N 1
ATOM 974 C CA . GLN A 1 118 ? 2.225 -15.275 8.429 1.00 60.44 118 GLN A CA 1
ATOM 975 C C . GLN A 1 118 ? 3.755 -15.361 8.262 1.00 60.44 118 GLN A C 1
ATOM 977 O O . GLN A 1 118 ? 4.490 -14.852 9.102 1.00 60.44 118 GLN A O 1
ATOM 982 N N . LYS A 1 119 ? 4.250 -16.011 7.199 1.00 52.84 119 LYS A N 1
ATOM 983 C CA . LYS A 1 119 ? 5.670 -16.368 6.997 1.00 52.84 119 LYS A CA 1
ATOM 984 C C . LYS A 1 119 ? 6.554 -15.233 6.455 1.00 52.84 119 LYS A C 1
ATOM 986 O O . LYS A 1 119 ? 7.556 -15.492 5.785 1.00 52.84 119 LYS A O 1
ATOM 991 N N . TYR A 1 120 ? 6.229 -13.981 6.744 1.00 56.62 120 TYR A N 1
ATOM 992 C CA . TYR A 1 120 ? 7.158 -12.880 6.502 1.00 56.62 120 TYR A CA 1
ATOM 993 C C . TYR A 1 120 ? 8.001 -12.686 7.767 1.00 56.62 120 TYR A C 1
ATOM 995 O O . TYR A 1 120 ? 7.560 -12.024 8.697 1.00 56.62 120 TYR A O 1
ATOM 1003 N N . GLY A 1 121 ? 9.164 -13.347 7.830 1.00 55.41 121 GLY A N 1
ATOM 1004 C CA . GLY A 1 121 ? 10.147 -13.215 8.921 1.00 55.41 121 GLY A CA 1
ATOM 1005 C C . GLY A 1 121 ? 10.821 -11.832 8.979 1.00 55.41 121 GLY A C 1
ATOM 1006 O O . GLY A 1 121 ? 10.188 -10.820 8.695 1.00 55.41 121 GLY A O 1
ATOM 1007 N N . ASP A 1 122 ? 12.124 -11.785 9.278 1.00 57.56 122 ASP A N 1
ATOM 1008 C CA . ASP A 1 122 ? 12.906 -10.558 9.556 1.00 57.56 122 ASP A CA 1
ATOM 1009 C C . ASP A 1 122 ? 12.799 -9.439 8.492 1.00 57.56 122 ASP A C 1
ATOM 1011 O O . ASP A 1 122 ? 12.887 -8.255 8.810 1.00 57.56 122 ASP A O 1
ATOM 1015 N N . ASN A 1 123 ? 12.519 -9.782 7.227 1.00 60.03 123 ASN A N 1
ATOM 1016 C CA . ASN A 1 123 ? 12.402 -8.820 6.117 1.00 60.03 123 ASN A CA 1
ATOM 1017 C C . ASN A 1 123 ? 10.979 -8.281 5.882 1.00 60.03 123 ASN A C 1
ATOM 1019 O O . ASN A 1 123 ? 10.738 -7.602 4.881 1.00 60.03 123 ASN A O 1
ATOM 1023 N N . LYS A 1 124 ? 10.020 -8.575 6.766 1.00 73.44 124 LYS A N 1
ATOM 1024 C CA . LYS A 1 124 ? 8.608 -8.198 6.596 1.00 73.44 124 LYS A CA 1
ATOM 1025 C C . LYS A 1 124 ? 8.405 -6.705 6.370 1.00 73.44 124 LYS A C 1
ATOM 1027 O O . LYS A 1 124 ? 7.696 -6.324 5.450 1.00 73.44 124 LYS A O 1
ATOM 1032 N N . LYS A 1 125 ? 9.061 -5.860 7.164 1.00 73.06 125 LYS A N 1
ATOM 1033 C CA . LYS A 1 125 ? 8.920 -4.402 7.056 1.00 73.06 125 LYS A CA 1
ATOM 1034 C C . LYS A 1 125 ? 9.422 -3.871 5.715 1.00 73.06 125 LYS A C 1
ATOM 1036 O O . LYS A 1 125 ? 8.821 -2.976 5.133 1.00 73.06 125 LYS A O 1
ATOM 1041 N N . MET A 1 126 ? 10.518 -4.431 5.209 1.00 73.88 126 MET A N 1
ATOM 1042 C CA . MET A 1 126 ? 11.067 -4.045 3.910 1.00 73.88 126 MET A CA 1
ATOM 1043 C C . MET A 1 126 ? 10.176 -4.533 2.762 1.00 73.88 126 MET A C 1
ATOM 1045 O O . MET A 1 126 ? 9.906 -3.768 1.840 1.00 73.88 126 MET A O 1
ATOM 1049 N N . LEU A 1 127 ? 9.658 -5.762 2.870 1.00 79.56 127 LEU A N 1
ATOM 1050 C CA . LEU A 1 127 ? 8.689 -6.313 1.926 1.00 79.56 127 LEU A CA 1
ATOM 1051 C C . LEU A 1 127 ? 7.407 -5.482 1.896 1.00 79.56 127 LEU A C 1
ATOM 1053 O O . LEU A 1 127 ? 6.957 -5.108 0.821 1.00 79.56 127 LEU A O 1
ATOM 1057 N N . ASN A 1 128 ? 6.848 -5.153 3.060 1.00 81.56 128 ASN A N 1
ATOM 1058 C CA . ASN A 1 128 ? 5.630 -4.363 3.162 1.00 81.56 128 ASN A CA 1
ATOM 1059 C C . ASN A 1 128 ? 5.808 -2.969 2.572 1.00 81.56 128 ASN A C 1
ATOM 1061 O O . ASN A 1 128 ? 4.914 -2.517 1.877 1.00 81.56 128 ASN A O 1
ATOM 1065 N N . LYS A 1 129 ? 6.949 -2.301 2.786 1.00 83.81 129 LYS A N 1
ATOM 1066 C CA . LYS A 1 129 ? 7.208 -0.985 2.184 1.00 83.81 129 LYS A CA 1
ATOM 1067 C C . LYS A 1 129 ? 7.152 -1.039 0.659 1.00 83.81 129 LYS A C 1
ATOM 1069 O O . LYS A 1 129 ? 6.346 -0.329 0.071 1.00 83.81 129 LYS A O 1
ATOM 1074 N N . GLY A 1 130 ? 7.935 -1.920 0.035 1.00 84.25 130 GLY A N 1
ATOM 1075 C CA . GLY A 1 130 ? 7.933 -2.051 -1.426 1.00 84.25 130 GLY A CA 1
ATOM 1076 C C . GLY A 1 130 ? 6.585 -2.526 -1.976 1.00 84.25 130 GLY A C 1
ATOM 1077 O O . GLY A 1 130 ? 6.085 -2.009 -2.971 1.00 84.25 130 GLY A O 1
ATOM 1078 N N . LEU A 1 131 ? 5.949 -3.477 -1.290 1.00 86.81 131 LEU A N 1
ATOM 1079 C CA . LEU A 1 131 ? 4.644 -3.995 -1.681 1.00 86.81 131 LEU A CA 1
ATOM 1080 C C . LEU A 1 131 ? 3.539 -2.943 -1.553 1.00 86.81 131 LEU A C 1
ATOM 1082 O O . LEU A 1 131 ? 2.686 -2.862 -2.426 1.00 86.81 131 LEU A O 1
ATOM 1086 N N . SER A 1 132 ? 3.540 -2.161 -0.474 1.00 88.12 132 SER A N 1
ATOM 1087 C CA . SER A 1 132 ? 2.476 -1.203 -0.169 1.00 88.12 132 SER A CA 1
ATOM 1088 C C . SER A 1 132 ? 2.313 -0.146 -1.248 1.00 88.12 132 SER A C 1
ATOM 1090 O O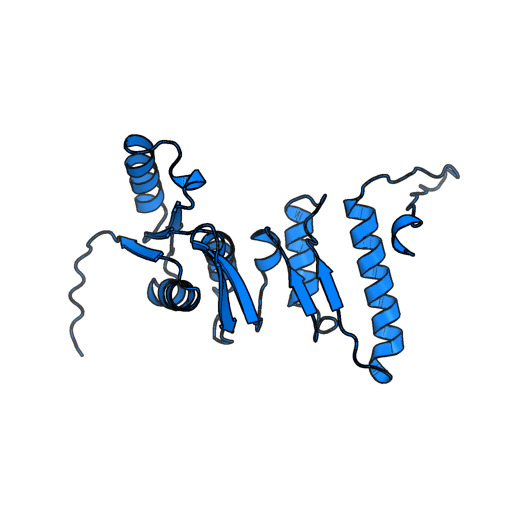 . SER A 1 132 ? 1.194 0.269 -1.484 1.00 88.12 132 SER A O 1
ATOM 1092 N N . GLU A 1 133 ? 3.383 0.249 -1.936 1.00 89.06 133 GLU A N 1
ATOM 1093 C CA . GLU A 1 133 ? 3.297 1.129 -3.105 1.00 89.06 133 GLU A CA 1
ATOM 1094 C C . GLU A 1 133 ? 2.882 0.340 -4.354 1.00 89.06 133 GLU A C 1
ATOM 1096 O O . GLU A 1 133 ? 1.983 0.753 -5.085 1.00 89.06 133 GLU A O 1
ATOM 1101 N N . ALA A 1 134 ? 3.455 -0.851 -4.549 1.00 91.94 134 ALA A N 1
ATOM 1102 C CA . ALA A 1 134 ? 3.165 -1.704 -5.697 1.00 91.94 134 ALA A CA 1
ATOM 1103 C C . ALA A 1 134 ? 1.687 -2.123 -5.808 1.00 91.94 134 ALA A C 1
ATOM 1105 O O . ALA A 1 134 ? 1.199 -2.309 -6.920 1.00 91.94 134 ALA A O 1
ATOM 1106 N N . ILE A 1 135 ? 0.955 -2.258 -4.694 1.00 90.75 135 ILE A N 1
ATOM 1107 C CA . ILE A 1 135 ? -0.470 -2.633 -4.730 1.00 90.75 135 ILE A CA 1
ATOM 1108 C C . ILE A 1 135 ? -1.388 -1.551 -5.325 1.00 90.75 135 ILE A C 1
ATOM 1110 O O . ILE A 1 135 ? -2.485 -1.880 -5.783 1.00 90.75 135 ILE A O 1
ATOM 1114 N N . PHE A 1 136 ? -0.951 -0.285 -5.324 1.00 90.19 136 PHE A N 1
ATOM 1115 C CA . PHE A 1 136 ? -1.682 0.833 -5.933 1.00 90.19 136 PHE A CA 1
ATOM 1116 C C . PHE A 1 136 ? -1.328 1.027 -7.410 1.00 90.19 136 PHE A C 1
ATOM 1118 O O . PHE A 1 136 ? -1.993 1.799 -8.094 1.00 90.19 136 PHE A O 1
ATOM 1125 N N . ALA A 1 137 ? -0.312 0.325 -7.914 1.00 92.31 137 ALA A N 1
ATOM 1126 C CA . ALA A 1 137 ? 0.071 0.375 -9.315 1.00 92.31 137 ALA A CA 1
ATOM 1127 C C . ALA A 1 137 ? -0.823 -0.527 -10.183 1.00 92.31 137 ALA A C 1
ATOM 1129 O O . ALA A 1 137 ? -1.370 -1.541 -9.736 1.00 92.31 137 ALA A O 1
ATOM 1130 N N . ASP A 1 138 ? -0.919 -0.186 -11.465 1.00 91.38 138 ASP A N 1
ATOM 1131 C CA . ASP A 1 138 ? -1.534 -1.035 -12.487 1.00 91.38 138 ASP A CA 1
ATOM 1132 C C . ASP A 1 138 ? -0.533 -2.045 -13.048 1.00 91.38 138 ASP A C 1
ATOM 1134 O O . ASP A 1 138 ? -0.887 -3.186 -13.374 1.00 91.38 138 ASP A O 1
ATOM 1138 N N . LYS A 1 139 ? 0.731 -1.621 -13.162 1.00 94.44 139 LYS A N 1
ATOM 1139 C CA . LYS A 1 139 ? 1.836 -2.413 -13.701 1.00 94.44 139 LYS A CA 1
ATOM 1140 C C . LYS A 1 139 ? 3.069 -2.258 -12.823 1.00 94.44 139 LYS A C 1
ATOM 1142 O O . LYS A 1 139 ? 3.455 -1.145 -12.489 1.00 94.44 139 LYS A O 1
ATOM 1147 N N . VAL A 1 140 ? 3.731 -3.367 -12.508 1.00 96.81 140 VAL A N 1
ATOM 1148 C CA . VAL A 1 140 ? 4.935 -3.380 -11.671 1.00 96.81 140 VAL A CA 1
ATOM 1149 C C . VAL A 1 140 ? 6.101 -4.028 -12.413 1.00 96.81 140 VAL A C 1
ATOM 1151 O O . VAL A 1 140 ? 6.052 -5.202 -12.783 1.00 96.81 140 VAL A O 1
ATOM 1154 N N . LEU A 1 141 ? 7.179 -3.274 -12.607 1.00 96.00 141 LEU A N 1
ATOM 1155 C CA . LEU A 1 141 ? 8.459 -3.794 -13.074 1.00 96.00 141 LEU A CA 1
ATOM 1156 C C . LEU A 1 141 ? 9.322 -4.153 -11.863 1.00 96.00 141 LEU A C 1
ATOM 1158 O O . LEU A 1 141 ? 9.836 -3.283 -11.171 1.00 96.00 141 LEU A O 1
ATOM 1162 N N . LEU A 1 142 ? 9.479 -5.445 -11.606 1.00 95.38 142 LEU A N 1
ATOM 1163 C CA . LEU A 1 142 ? 10.348 -5.968 -10.562 1.00 95.38 142 LEU A CA 1
ATOM 1164 C C . LEU A 1 142 ? 11.795 -5.962 -11.053 1.00 95.38 142 LEU A C 1
ATOM 1166 O O . LEU A 1 142 ? 12.107 -6.614 -12.055 1.00 95.38 142 LEU A O 1
ATOM 1170 N N . VAL A 1 143 ? 12.666 -5.284 -10.314 1.00 94.75 143 VAL A N 1
ATOM 1171 C CA . VAL A 1 143 ? 14.105 -5.212 -10.592 1.00 94.75 143 VAL A CA 1
ATOM 1172 C C . VAL A 1 143 ? 14.924 -5.740 -9.420 1.00 94.75 143 VAL A C 1
ATOM 1174 O O . VAL A 1 143 ? 14.424 -5.845 -8.300 1.00 94.75 143 VAL A O 1
ATOM 1177 N N . GLU A 1 144 ? 16.172 -6.126 -9.665 1.00 90.31 144 GLU A N 1
ATOM 1178 C CA . GLU A 1 144 ? 17.015 -6.738 -8.635 1.00 90.31 144 GLU A CA 1
ATOM 1179 C C . GLU A 1 144 ? 17.400 -5.755 -7.532 1.00 90.31 144 GLU A C 1
ATOM 1181 O O . GLU A 1 144 ? 17.164 -6.037 -6.351 1.00 90.31 144 GLU A O 1
ATOM 1186 N N . GLY A 1 145 ? 17.914 -4.586 -7.912 1.00 90.81 145 GLY A N 1
ATOM 1187 C CA . GLY A 1 145 ? 18.388 -3.599 -6.958 1.00 90.81 145 GLY A CA 1
ATOM 1188 C C . GLY A 1 145 ? 18.353 -2.156 -7.467 1.00 90.81 145 GLY A C 1
ATOM 1189 O O . GLY A 1 145 ? 17.652 -1.834 -8.431 1.00 90.81 145 GLY A O 1
ATOM 1190 N N . PRO A 1 146 ? 19.086 -1.254 -6.790 1.00 91.50 146 PRO A N 1
ATOM 1191 C CA . PRO A 1 146 ? 19.083 0.174 -7.101 1.00 91.50 146 PRO A CA 1
ATOM 1192 C C . PRO A 1 146 ? 19.728 0.501 -8.455 1.00 91.50 146 PRO A C 1
ATOM 1194 O O . PRO A 1 146 ? 19.357 1.493 -9.077 1.00 91.50 146 PRO A O 1
ATOM 1197 N N . SER A 1 147 ? 20.667 -0.321 -8.931 1.00 91.56 147 SER A N 1
ATOM 1198 C CA . SER A 1 147 ? 21.316 -0.132 -10.233 1.00 91.56 147 SER A CA 1
ATOM 1199 C C . SER A 1 147 ? 20.308 -0.243 -11.379 1.00 91.56 147 SER A C 1
ATOM 1201 O O . SER A 1 147 ? 20.194 0.664 -12.206 1.00 91.56 147 SER A O 1
ATOM 1203 N N . GLU A 1 148 ? 19.523 -1.321 -11.397 1.00 92.44 148 GLU A N 1
ATOM 1204 C CA . GLU A 1 148 ? 18.490 -1.558 -12.406 1.00 92.44 148 GLU A CA 1
ATOM 1205 C C . GLU A 1 148 ? 17.345 -0.558 -12.264 1.00 92.44 148 GLU A C 1
ATOM 1207 O O . GLU A 1 148 ? 16.787 -0.144 -13.276 1.00 92.44 148 GLU A O 1
ATOM 1212 N N . LEU A 1 149 ? 17.014 -0.145 -11.035 1.00 94.00 149 LEU A N 1
ATOM 1213 C CA . LEU A 1 149 ? 16.024 0.905 -10.795 1.00 94.00 149 LEU A CA 1
ATOM 1214 C C . LEU A 1 149 ? 16.392 2.173 -11.575 1.00 94.00 149 LEU A C 1
ATOM 1216 O O . LEU A 1 149 ? 15.627 2.585 -12.441 1.00 94.00 149 LEU A O 1
ATOM 1220 N N . ILE A 1 150 ? 17.594 2.718 -11.360 1.00 94.38 150 ILE A N 1
ATOM 1221 C CA . ILE A 1 150 ? 18.054 3.945 -12.035 1.00 94.38 150 ILE A CA 1
ATOM 1222 C C . ILE A 1 150 ? 18.084 3.759 -13.560 1.00 94.38 150 ILE A C 1
ATOM 1224 O O . ILE A 1 150 ? 17.690 4.651 -14.319 1.00 94.38 150 ILE A O 1
ATOM 1228 N N . LEU A 1 151 ? 18.540 2.594 -14.029 1.00 94.56 151 LEU A N 1
ATOM 1229 C CA . LEU A 1 151 ? 18.578 2.276 -15.455 1.00 94.56 151 LEU A CA 1
ATOM 1230 C C . LEU A 1 151 ? 17.174 2.302 -16.073 1.00 94.56 151 LEU A C 1
ATOM 1232 O O . LEU A 1 151 ? 16.956 2.972 -17.085 1.00 94.56 151 LEU A O 1
ATOM 1236 N N . PHE A 1 152 ? 16.222 1.579 -15.484 1.00 94.94 152 PHE A N 1
ATOM 1237 C CA . PHE A 1 152 ? 14.872 1.472 -16.028 1.00 94.94 152 PHE A CA 1
ATOM 1238 C C . PHE A 1 152 ? 14.058 2.750 -15.832 1.00 94.94 152 PHE A C 1
ATOM 1240 O O . PHE A 1 152 ? 13.290 3.086 -16.730 1.00 94.94 152 PHE A O 1
ATOM 1247 N N . GLU A 1 153 ? 14.275 3.517 -14.763 1.00 95.19 153 GLU A N 1
ATOM 1248 C CA . GLU A 1 153 ? 13.732 4.875 -14.628 1.00 95.19 153 GLU A CA 1
ATOM 1249 C C . GLU A 1 153 ? 14.174 5.747 -15.807 1.00 95.19 153 GLU A C 1
ATOM 1251 O O . GLU A 1 153 ? 13.359 6.424 -16.441 1.00 95.19 153 GLU A O 1
ATOM 1256 N N . LYS A 1 154 ? 15.461 5.692 -16.176 1.00 95.50 154 LYS A N 1
ATOM 1257 C CA . LYS A 1 154 ? 15.980 6.472 -17.303 1.00 95.50 154 LYS A CA 1
ATOM 1258 C C . LYS A 1 154 ? 15.439 5.992 -18.652 1.00 95.50 154 LYS A C 1
ATOM 1260 O O . LYS A 1 154 ? 15.115 6.817 -19.510 1.00 95.50 154 LYS A O 1
ATOM 1265 N N . VAL A 1 155 ? 15.337 4.680 -18.854 1.00 95.00 155 VAL A N 1
ATOM 1266 C CA . VAL A 1 155 ? 14.796 4.091 -20.091 1.00 95.00 155 VAL A CA 1
ATOM 1267 C C . VAL A 1 155 ? 13.306 4.402 -20.243 1.00 95.00 155 VAL A C 1
ATOM 1269 O O . VAL A 1 155 ? 12.880 4.844 -21.305 1.00 95.00 155 VAL A O 1
ATOM 1272 N N . LEU A 1 156 ? 12.505 4.222 -19.191 1.00 94.62 156 LEU A N 1
ATOM 1273 C CA . LEU A 1 156 ? 11.072 4.501 -19.256 1.00 94.62 156 LEU A CA 1
ATOM 1274 C C . LEU A 1 156 ? 10.809 5.995 -19.427 1.00 94.62 156 LEU A C 1
ATOM 1276 O O . LEU A 1 156 ? 10.053 6.354 -20.322 1.00 94.62 156 LEU A O 1
ATOM 1280 N N . SER A 1 157 ? 11.495 6.863 -18.677 1.00 95.44 157 SER A N 1
ATOM 1281 C CA . SER A 1 157 ? 11.328 8.320 -18.806 1.00 95.44 157 SER A CA 1
ATOM 1282 C C . SER A 1 157 ? 11.743 8.881 -20.170 1.00 95.44 157 SER A C 1
ATOM 1284 O O . SER A 1 157 ? 11.244 9.930 -20.572 1.00 95.44 157 SER A O 1
ATOM 1286 N N . SER A 1 158 ? 12.625 8.201 -20.912 1.00 97.00 158 SER A N 1
ATOM 1287 C CA . SER A 1 158 ? 12.989 8.604 -22.280 1.00 97.00 158 SER A CA 1
ATOM 1288 C C . SER A 1 158 ? 11.971 8.169 -23.341 1.00 97.00 158 SER A C 1
ATOM 1290 O O . SER A 1 158 ? 11.895 8.807 -24.389 1.00 97.00 158 SER A O 1
ATOM 1292 N N . ILE A 1 159 ? 11.165 7.138 -23.070 1.00 95.81 159 ILE A N 1
ATOM 1293 C CA . ILE A 1 159 ? 10.056 6.702 -23.938 1.00 95.81 159 ILE A CA 1
ATOM 1294 C C . ILE A 1 159 ? 8.760 7.440 -23.571 1.00 95.81 159 ILE A C 1
ATOM 1296 O O . ILE A 1 159 ? 8.033 7.907 -24.444 1.00 95.81 159 ILE A O 1
ATOM 1300 N N . ASN A 1 160 ? 8.477 7.540 -22.274 1.00 94.94 160 ASN A N 1
ATOM 1301 C CA . ASN A 1 160 ? 7.326 8.208 -21.689 1.00 94.94 160 ASN A CA 1
ATOM 1302 C C . ASN A 1 160 ? 7.741 8.876 -20.362 1.00 94.94 160 ASN A C 1
ATOM 1304 O O . ASN A 1 160 ? 7.826 8.196 -19.336 1.00 94.94 160 ASN A O 1
ATOM 1308 N N . PRO A 1 161 ? 7.962 10.203 -20.351 1.00 93.81 161 PRO A N 1
ATOM 1309 C CA . PRO A 1 161 ? 8.356 10.943 -19.151 1.00 93.81 161 PRO A CA 1
ATOM 1310 C C . PRO A 1 161 ? 7.382 10.823 -17.971 1.00 93.81 161 PRO A C 1
ATOM 1312 O O . PRO A 1 161 ? 7.786 11.058 -16.838 1.00 93.81 161 PRO A O 1
ATOM 1315 N N . PHE A 1 162 ? 6.123 10.456 -18.226 1.00 93.81 162 PHE A N 1
ATOM 1316 C CA . PHE A 1 162 ? 5.052 10.393 -17.231 1.00 93.81 162 PHE A CA 1
ATOM 1317 C C . PHE A 1 162 ? 4.572 8.960 -16.965 1.00 93.81 162 PHE A C 1
ATOM 1319 O O . PHE A 1 162 ? 3.440 8.766 -16.524 1.00 93.81 162 PHE A O 1
ATOM 1326 N N . PHE A 1 163 ? 5.416 7.951 -17.212 1.00 94.50 163 PHE A N 1
ATOM 1327 C CA . PHE A 1 163 ? 5.048 6.538 -17.057 1.00 94.50 163 PHE A CA 1
ATOM 1328 C C . PHE A 1 163 ? 4.458 6.209 -15.671 1.00 94.50 163 PHE A C 1
ATOM 1330 O O . PHE A 1 163 ? 3.556 5.381 -15.573 1.00 94.50 163 PHE A O 1
ATOM 1337 N N . GLU A 1 164 ? 4.915 6.881 -14.610 1.00 92.50 164 GLU A N 1
ATOM 1338 C CA . GLU A 1 164 ? 4.382 6.709 -13.251 1.00 92.50 16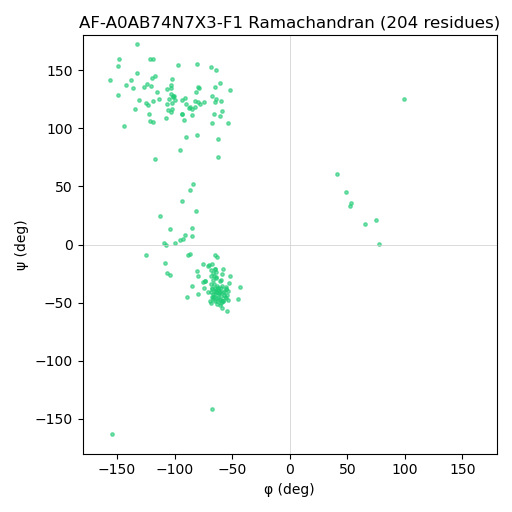4 GLU A CA 1
ATOM 1339 C C . GLU A 1 164 ? 2.901 7.100 -13.155 1.00 92.50 164 GLU A C 1
ATOM 1341 O O . GLU A 1 164 ? 2.118 6.419 -12.494 1.00 92.50 164 GLU A O 1
ATOM 1346 N N . SER A 1 165 ? 2.489 8.156 -13.866 1.00 91.75 165 SER A N 1
ATOM 1347 C CA . SER A 1 165 ? 1.087 8.595 -13.912 1.00 91.75 165 SER A CA 1
ATOM 1348 C C . SER A 1 165 ? 0.180 7.638 -14.692 1.00 91.75 165 SER A C 1
ATOM 1350 O O . SER A 1 165 ? -1.025 7.622 -14.462 1.00 91.75 165 SER A O 1
ATOM 1352 N N . ASP A 1 166 ? 0.766 6.781 -15.534 1.00 91.25 166 ASP A N 1
ATOM 1353 C CA . ASP A 1 166 ? 0.075 5.678 -16.213 1.00 91.25 166 ASP A CA 1
ATOM 1354 C C . ASP A 1 166 ? -0.003 4.408 -15.338 1.00 91.25 166 ASP A C 1
ATOM 1356 O O . ASP A 1 166 ? -0.252 3.307 -15.842 1.00 91.25 166 ASP A O 1
ATOM 1360 N N . GLY A 1 167 ? 0.268 4.535 -14.033 1.00 91.12 167 GLY A N 1
ATOM 1361 C CA . GLY A 1 167 ? 0.178 3.444 -13.066 1.00 91.12 167 GLY A CA 1
ATOM 1362 C C . GLY A 1 167 ? 1.322 2.433 -13.164 1.00 91.12 167 GLY A C 1
ATOM 1363 O O . GLY A 1 167 ? 1.160 1.288 -12.735 1.00 91.12 167 GLY A O 1
ATOM 1364 N N . ILE A 1 168 ? 2.465 2.809 -13.750 1.00 95.00 168 ILE A N 1
ATOM 1365 C CA . ILE A 1 168 ? 3.655 1.953 -13.832 1.00 95.00 168 ILE A CA 1
ATOM 1366 C C . ILE A 1 168 ? 4.582 2.249 -12.649 1.00 95.00 168 ILE A C 1
ATOM 1368 O O . ILE A 1 168 ? 5.037 3.373 -12.474 1.00 95.00 168 ILE A O 1
ATOM 1372 N N . TYR A 1 169 ? 4.924 1.217 -11.882 1.00 95.56 169 TYR A N 1
ATOM 1373 C CA . TYR A 1 169 ? 5.828 1.298 -10.736 1.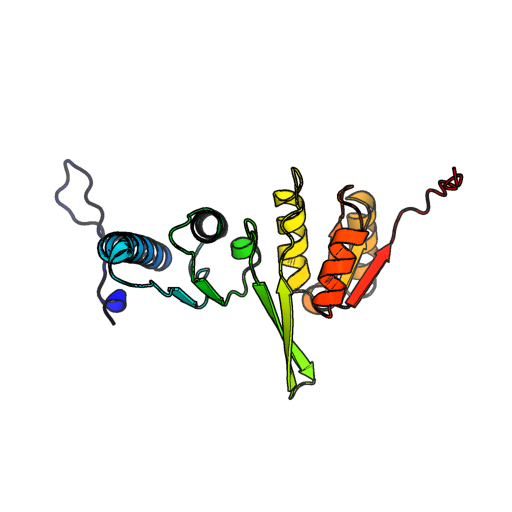00 95.56 169 TYR A CA 1
ATOM 1374 C C . TYR A 1 169 ? 7.039 0.380 -10.922 1.00 95.56 169 TYR A C 1
ATOM 1376 O O . TYR A 1 169 ? 6.893 -0.768 -11.346 1.00 95.56 169 TYR A O 1
ATOM 1384 N N . ILE A 1 170 ? 8.241 0.858 -10.596 1.00 95.62 170 ILE A N 1
ATOM 1385 C CA . ILE A 1 170 ? 9.461 0.040 -10.616 1.00 95.62 170 ILE A CA 1
ATOM 1386 C C . ILE A 1 170 ? 9.795 -0.349 -9.176 1.00 95.62 170 ILE A C 1
ATOM 1388 O O . ILE A 1 170 ? 10.088 0.502 -8.343 1.00 95.62 170 ILE A O 1
ATOM 1392 N N . LEU A 1 171 ? 9.755 -1.647 -8.882 1.00 94.62 171 LEU A N 1
ATOM 1393 C CA . LEU A 1 171 ? 9.959 -2.184 -7.541 1.00 94.62 171 LEU A CA 1
ATOM 1394 C C . LEU A 1 171 ? 11.328 -2.876 -7.433 1.00 94.62 171 LEU A C 1
ATOM 1396 O O . LEU A 1 171 ? 11.484 -3.983 -7.963 1.00 94.62 171 LEU A O 1
ATOM 1400 N N . PRO A 1 172 ? 12.306 -2.297 -6.711 1.00 92.81 172 PRO A N 1
ATOM 1401 C CA . PRO A 1 172 ? 13.554 -2.981 -6.395 1.00 92.81 172 PRO A CA 1
ATOM 1402 C C . PRO A 1 172 ? 13.340 -4.038 -5.303 1.00 92.81 172 PRO A C 1
ATOM 1404 O O . PRO A 1 172 ? 12.899 -3.749 -4.188 1.00 92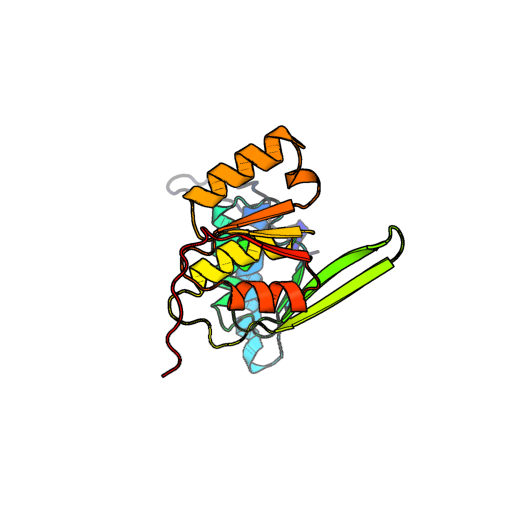.81 172 PRO A O 1
ATOM 1407 N N . VAL A 1 173 ? 13.676 -5.290 -5.614 1.00 89.25 173 VAL A N 1
ATOM 1408 C CA . VAL A 1 173 ? 13.459 -6.438 -4.723 1.00 89.25 173 VAL A CA 1
ATOM 1409 C C . VAL A 1 173 ? 14.527 -6.532 -3.631 1.00 89.25 173 VAL A C 1
ATOM 1411 O O . VAL A 1 173 ? 14.237 -7.054 -2.552 1.00 89.25 173 VAL A O 1
ATOM 1414 N N . ASN A 1 174 ? 15.738 -6.020 -3.878 1.00 85.75 174 ASN A N 1
ATOM 1415 C CA . ASN A 1 174 ? 16.830 -5.895 -2.908 1.00 85.75 174 ASN A CA 1
ATOM 1416 C C . ASN A 1 174 ? 17.091 -7.197 -2.120 1.00 85.75 174 ASN A C 1
ATOM 1418 O O . ASN A 1 174 ? 17.183 -7.199 -0.892 1.00 85.75 174 ASN A O 1
ATOM 1422 N N . GLY A 1 175 ? 17.131 -8.337 -2.817 1.00 77.44 175 GLY A N 1
ATOM 1423 C CA . GLY A 1 175 ? 17.423 -9.644 -2.212 1.00 77.44 175 GLY A CA 1
ATOM 1424 C C . GLY A 1 175 ? 16.274 -10.309 -1.432 1.00 77.44 175 GLY A C 1
ATOM 1425 O O . GLY A 1 175 ? 16.438 -11.427 -0.948 1.00 77.44 175 GLY A O 1
ATOM 1426 N N . ILE A 1 176 ? 15.082 -9.703 -1.342 1.00 74.44 176 ILE A N 1
ATOM 1427 C CA . ILE A 1 176 ? 13.903 -10.308 -0.676 1.00 74.44 176 ILE A CA 1
ATOM 1428 C C . ILE A 1 176 ? 13.378 -11.548 -1.432 1.00 74.44 176 ILE A C 1
ATOM 1430 O O . ILE A 1 176 ? 12.763 -12.443 -0.830 1.00 74.44 176 ILE A O 1
ATOM 1434 N N . GLY A 1 177 ? 13.668 -11.606 -2.736 1.00 80.56 177 GLY A N 1
ATOM 1435 C CA . GLY A 1 177 ? 13.304 -12.664 -3.672 1.00 80.56 177 GLY A CA 1
ATOM 1436 C C . GLY A 1 177 ? 12.071 -12.314 -4.508 1.00 80.56 177 GLY A C 1
ATOM 1437 O O . GLY A 1 177 ? 10.998 -12.047 -3.967 1.00 80.56 177 GLY A O 1
ATOM 1438 N N . PHE A 1 178 ? 12.209 -12.382 -5.836 1.00 88.56 178 PHE A N 1
ATOM 1439 C CA . PHE A 1 178 ? 11.158 -12.032 -6.804 1.00 88.56 178 PHE A CA 1
ATOM 1440 C C . PHE A 1 178 ? 9.851 -12.788 -6.590 1.00 88.56 178 PHE A C 1
ATOM 1442 O O . PHE A 1 178 ? 8.773 -12.212 -6.719 1.00 88.56 178 PHE A O 1
ATOM 1449 N N . LYS A 1 179 ? 9.953 -14.073 -6.232 1.00 87.38 179 LYS A N 1
ATOM 1450 C CA . LYS A 1 179 ? 8.802 -14.962 -6.065 1.00 87.38 179 LYS A CA 1
ATOM 1451 C C . LYS A 1 179 ? 7.765 -14.388 -5.099 1.00 87.38 179 LYS A C 1
ATOM 1453 O O . LYS A 1 179 ? 6.589 -14.397 -5.414 1.00 87.38 179 LYS A O 1
ATOM 1458 N N . LYS A 1 180 ? 8.196 -13.821 -3.966 1.00 84.12 180 LYS A N 1
ATOM 1459 C CA . LYS A 1 180 ? 7.269 -13.301 -2.949 1.00 84.12 180 LYS A CA 1
ATOM 1460 C C . LYS A 1 180 ? 6.431 -12.146 -3.484 1.00 84.12 180 LYS A C 1
ATOM 1462 O O . LYS A 1 180 ? 5.218 -12.160 -3.332 1.00 84.12 180 LYS A O 1
ATOM 1467 N N . TYR A 1 181 ? 7.069 -11.164 -4.118 1.00 88.75 181 TYR A N 1
ATOM 1468 C CA . TYR A 1 181 ? 6.345 -10.039 -4.701 1.00 88.75 181 TYR A CA 1
ATOM 1469 C C . TYR A 1 181 ? 5.455 -10.490 -5.852 1.00 88.75 181 TYR A C 1
ATOM 1471 O O . TYR A 1 181 ? 4.289 -10.119 -5.899 1.00 88.75 181 TYR A O 1
ATOM 1479 N N . ARG A 1 182 ? 5.979 -11.338 -6.740 1.00 90.25 182 ARG A N 1
ATOM 1480 C CA . ARG A 1 182 ? 5.227 -11.872 -7.873 1.00 90.25 182 ARG A CA 1
ATOM 1481 C C . ARG A 1 182 ? 3.967 -12.615 -7.431 1.00 90.25 182 ARG A C 1
ATOM 1483 O O . ARG A 1 182 ? 2.899 -12.303 -7.941 1.00 90.25 182 ARG A O 1
ATOM 1490 N N . ASP A 1 183 ? 4.078 -13.519 -6.457 1.00 88.06 183 ASP A N 1
ATOM 1491 C CA . ASP A 1 183 ? 2.942 -14.284 -5.933 1.00 88.06 183 ASP A CA 1
ATOM 1492 C C . ASP A 1 183 ? 1.841 -13.338 -5.408 1.00 88.06 183 ASP A C 1
ATOM 1494 O O . ASP A 1 183 ? 0.656 -13.553 -5.651 1.00 88.06 183 ASP A O 1
ATOM 1498 N N . ILE A 1 184 ? 2.212 -12.250 -4.723 1.00 87.19 184 ILE A N 1
ATOM 1499 C CA . ILE A 1 184 ? 1.251 -11.264 -4.200 1.00 87.19 184 ILE A CA 1
ATOM 1500 C C . ILE A 1 184 ? 0.598 -10.469 -5.334 1.00 87.19 184 ILE A C 1
ATOM 1502 O O . ILE A 1 184 ? -0.624 -10.335 -5.378 1.00 87.19 184 ILE A O 1
ATOM 1506 N N . LEU A 1 185 ? 1.409 -9.951 -6.256 1.00 91.12 185 LEU A N 1
ATOM 1507 C CA . LEU A 1 185 ? 0.946 -9.133 -7.376 1.00 91.12 185 LEU A CA 1
ATOM 1508 C C . LEU A 1 185 ? 0.017 -9.928 -8.302 1.00 91.12 185 LEU A C 1
ATOM 1510 O O . LEU A 1 185 ? -1.016 -9.411 -8.715 1.00 91.12 185 LEU A O 1
ATOM 1514 N N . GLU A 1 186 ? 0.327 -11.198 -8.576 1.00 91.44 186 GLU A N 1
ATOM 1515 C CA . GLU A 1 186 ? -0.525 -12.084 -9.378 1.00 91.44 186 GLU A CA 1
ATOM 1516 C C . GLU A 1 186 ? -1.873 -12.370 -8.695 1.00 91.44 186 GLU A C 1
ATOM 1518 O O . GLU A 1 186 ? -2.911 -12.356 -9.365 1.00 91.44 186 GLU A O 1
ATOM 1523 N N . ASN A 1 187 ? -1.887 -12.567 -7.370 1.00 88.88 187 ASN A N 1
ATOM 1524 C CA . ASN A 1 187 ? -3.130 -12.735 -6.608 1.00 88.88 187 ASN A CA 1
ATOM 1525 C C . ASN A 1 187 ? -3.988 -11.461 -6.602 1.00 88.88 187 ASN A C 1
ATOM 1527 O O . ASN A 1 187 ? -5.206 -11.552 -6.675 1.00 88.88 187 ASN A O 1
ATOM 1531 N N . LEU A 1 188 ? -3.365 -10.279 -6.595 1.00 89.56 188 LEU A N 1
ATOM 1532 C CA . LEU A 1 188 ? -4.052 -8.983 -6.688 1.00 89.56 188 LEU A CA 1
ATOM 1533 C C . LEU A 1 188 ? -4.351 -8.541 -8.134 1.00 89.56 188 LEU A C 1
ATOM 1535 O O . LEU A 1 188 ? -4.786 -7.407 -8.355 1.00 89.56 188 LEU A O 1
ATOM 1539 N N . LYS A 1 189 ? -4.102 -9.414 -9.122 1.00 90.94 189 LYS A N 1
ATOM 1540 C CA . LYS A 1 189 ? -4.267 -9.152 -10.566 1.00 90.94 189 LYS A CA 1
ATOM 1541 C C . LYS A 1 189 ? -3.529 -7.903 -11.054 1.00 90.94 189 LYS A C 1
ATOM 1543 O O . LYS A 1 189 ? -4.005 -7.192 -11.939 1.00 90.94 189 LYS A O 1
ATOM 1548 N N . ILE A 1 190 ? -2.356 -7.641 -10.489 1.00 92.75 190 ILE A N 1
ATOM 1549 C CA . ILE A 1 190 ? -1.459 -6.571 -10.920 1.00 92.75 190 ILE A CA 1
ATOM 1550 C C . ILE A 1 190 ? -0.508 -7.141 -11.967 1.00 92.75 190 ILE A C 1
ATOM 1552 O O . ILE A 1 190 ? 0.167 -8.154 -11.744 1.00 92.75 190 ILE A O 1
ATOM 1556 N N . LEU A 1 191 ? -0.452 -6.487 -13.129 1.00 94.06 191 LEU A N 1
ATOM 1557 C CA . LEU A 1 191 ? 0.458 -6.887 -14.195 1.00 94.06 191 LEU A CA 1
ATOM 1558 C C . LEU A 1 191 ? 1.889 -6.704 -13.702 1.00 94.06 191 LEU A C 1
ATOM 1560 O O . LEU A 1 191 ? 2.263 -5.618 -13.275 1.00 94.06 191 LEU A O 1
ATOM 1564 N N . ASN A 1 192 ? 2.701 -7.752 -13.759 1.00 94.94 192 ASN A N 1
ATOM 1565 C CA . ASN A 1 192 ? 4.075 -7.677 -13.289 1.00 94.94 192 ASN A CA 1
ATOM 1566 C C . ASN A 1 192 ? 5.052 -8.285 -14.295 1.00 94.94 192 ASN A C 1
ATOM 1568 O O . ASN A 1 192 ? 4.720 -9.197 -15.050 1.00 94.94 192 ASN A O 1
ATOM 1572 N N . THR A 1 193 ? 6.258 -7.731 -14.352 1.00 94.69 193 THR A N 1
ATOM 1573 C CA . THR A 1 193 ? 7.357 -8.211 -15.199 1.00 94.69 193 THR A CA 1
ATOM 1574 C C . THR A 1 193 ? 8.642 -8.169 -14.396 1.00 94.69 193 THR A C 1
ATOM 1576 O O . THR A 1 193 ? 8.845 -7.242 -13.623 1.00 94.69 193 THR A O 1
ATOM 1579 N N . ILE A 1 194 ? 9.509 -9.165 -14.571 1.00 93.56 194 ILE A N 1
ATOM 1580 C CA . ILE A 1 194 ? 10.797 -9.246 -13.878 1.00 93.56 194 ILE A CA 1
ATOM 1581 C C . ILE A 1 194 ? 11.921 -8.928 -14.863 1.00 93.56 194 ILE A C 1
ATOM 1583 O O . ILE A 1 194 ? 11.950 -9.468 -15.974 1.00 93.56 194 ILE A O 1
ATOM 1587 N N . LYS A 1 195 ? 12.855 -8.075 -14.442 1.00 90.06 195 LYS A N 1
ATOM 1588 C CA . LYS A 1 195 ? 14.129 -7.833 -15.117 1.00 90.06 195 LYS A CA 1
ATOM 1589 C C . LYS A 1 195 ? 15.258 -7.918 -14.101 1.00 90.06 195 LYS A C 1
ATOM 1591 O O . LYS A 1 195 ? 15.238 -7.228 -13.090 1.00 90.06 195 LYS A O 1
ATOM 1596 N N . THR A 1 196 ? 16.224 -8.775 -14.381 1.00 84.31 196 THR A N 1
ATOM 1597 C CA . THR A 1 196 ? 17.435 -8.938 -13.575 1.00 84.31 196 THR A CA 1
ATOM 1598 C C . THR A 1 196 ? 18.637 -8.609 -14.440 1.00 84.31 196 THR A C 1
ATOM 1600 O O . THR A 1 196 ? 18.536 -8.666 -15.677 1.00 84.31 196 THR A O 1
ATOM 1603 N N . ASP A 1 197 ? 19.770 -8.301 -13.811 1.00 75.50 197 ASP A N 1
ATOM 1604 C CA . ASP A 1 197 ? 21.021 -8.535 -14.510 1.00 75.50 197 ASP A CA 1
ATOM 1605 C C . ASP A 1 197 ? 21.078 -10.044 -14.810 1.00 75.50 197 ASP A C 1
ATOM 1607 O O . ASP A 1 197 ? 20.532 -10.887 -14.092 1.00 75.50 197 ASP A O 1
ATOM 1611 N N . ASN A 1 198 ? 21.535 -10.410 -15.995 1.00 63.97 198 ASN A N 1
ATOM 1612 C CA . ASN A 1 198 ? 21.465 -11.795 -16.435 1.00 63.97 198 ASN A CA 1
ATOM 1613 C C . ASN A 1 198 ? 22.708 -12.544 -15.940 1.00 63.97 198 ASN A C 1
ATOM 1615 O O . ASN A 1 198 ? 23.355 -13.223 -16.740 1.00 63.97 198 ASN A O 1
ATOM 1619 N N . ASP A 1 199 ? 23.075 -12.394 -14.659 1.00 60.88 199 ASP A N 1
ATOM 1620 C CA . ASP A 1 199 ? 24.148 -13.162 -14.036 1.00 60.88 199 ASP A CA 1
ATOM 1621 C C . ASP A 1 199 ? 23.760 -14.646 -14.064 1.00 60.88 199 ASP A C 1
ATOM 1623 O O . ASP A 1 199 ? 23.077 -15.182 -13.189 1.00 60.88 199 ASP A O 1
ATOM 1627 N N . LEU A 1 200 ? 24.173 -15.318 -15.143 1.00 47.66 200 LEU A N 1
ATOM 1628 C CA . LEU A 1 200 ? 23.943 -16.727 -15.443 1.00 47.66 200 LEU A CA 1
ATOM 1629 C C . LEU A 1 200 ? 24.606 -17.614 -14.379 1.00 47.66 200 LEU A C 1
ATOM 1631 O O . LEU A 1 200 ? 25.618 -18.272 -14.622 1.00 47.66 200 LEU A O 1
ATOM 1635 N N . ARG A 1 201 ? 24.021 -17.701 -13.186 1.00 56.34 201 ARG A N 1
ATOM 1636 C CA . ARG A 1 201 ? 24.334 -18.774 -12.247 1.00 56.34 201 ARG A CA 1
ATOM 1637 C C . ARG A 1 201 ? 23.542 -19.993 -12.671 1.00 56.34 201 ARG A C 1
ATOM 1639 O O . ARG A 1 201 ? 22.382 -20.173 -12.311 1.00 56.34 201 ARG A O 1
ATOM 1646 N N . ILE A 1 202 ? 24.201 -20.842 -13.456 1.00 48.59 202 ILE A N 1
ATOM 1647 C CA . ILE A 1 202 ? 23.761 -22.211 -13.718 1.00 48.59 202 ILE A CA 1
ATOM 1648 C C . ILE A 1 202 ? 23.556 -22.876 -12.354 1.00 48.59 202 ILE A C 1
ATOM 1650 O O . ILE A 1 202 ? 24.516 -23.221 -11.664 1.00 48.59 202 ILE A O 1
ATOM 1654 N N . VAL A 1 203 ? 22.300 -23.034 -11.942 1.00 51.19 203 VAL A N 1
ATOM 1655 C CA . VAL A 1 203 ? 21.965 -23.797 -10.743 1.00 51.19 203 VAL A CA 1
ATOM 1656 C C . VAL A 1 203 ? 22.303 -25.250 -11.056 1.00 51.19 203 VAL A C 1
ATOM 1658 O O . VAL A 1 203 ? 21.591 -25.911 -11.815 1.00 51.19 203 VAL A O 1
ATOM 1661 N N . LYS A 1 204 ? 23.413 -25.759 -10.508 1.00 40.78 204 LYS A N 1
ATOM 1662 C CA . LYS A 1 204 ? 23.648 -27.204 -10.475 1.00 40.78 204 LYS A CA 1
ATOM 1663 C C . LYS A 1 204 ? 22.482 -27.821 -9.707 1.00 40.78 204 LYS A C 1
ATOM 1665 O O . LYS A 1 204 ? 22.310 -27.540 -8.526 1.00 40.78 204 LYS A O 1
ATOM 1670 N N . LYS A 1 205 ? 21.678 -28.637 -10.392 1.00 40.78 205 LYS A N 1
ATOM 1671 C CA . LYS A 1 205 ? 20.773 -29.575 -9.726 1.00 40.78 205 LYS A CA 1
ATOM 1672 C C . LYS A 1 205 ? 21.644 -30.515 -8.888 1.00 40.78 205 LYS A C 1
ATOM 1674 O O . LYS A 1 205 ? 22.401 -31.299 -9.457 1.00 40.78 205 LYS A O 1
ATOM 1679 N N . THR A 1 206 ? 21.554 -30.387 -7.573 1.00 40.31 206 THR A N 1
ATOM 1680 C CA . THR A 1 206 ? 21.920 -31.421 -6.596 1.00 40.31 206 THR A CA 1
ATOM 1681 C C . THR A 1 206 ? 20.651 -31.893 -5.929 1.00 40.31 206 THR A C 1
ATOM 1683 O O . THR A 1 206 ? 19.827 -31.006 -5.604 1.00 40.31 206 THR A O 1
#